Protein AF-A0AAV0AE59-F1 (afdb_monomer)

Secondary structure (DSSP, 8-state):
-HHHHTT--GGGHHHHHHHHGGGGTS-HHHHHHHHHHHH---HHHHHHHHHHHT-EESHHHHHHHHT-HHHHTSHHHHHHHHHHHHHHHHHHHTT-GGG--EETT----TTT--S-EEEEE-GGGSPP--S-PPP-------------------------------GGG----EEEEEE--TTTGGGG-

Nearest PDB structures (foldseek):
  4g84-assembly1_B  TM=9.781E-01  e=7.091E-12  Homo sapiens
  6o76-assembly1_A  TM=9.521E-01  e=5.586E-12  Homo sapiens
  4phc-assembly2_C  TM=9.512E-01  e=2.203E-11  Homo sapiens
  4g84-assembly1_A  TM=9.269E-01  e=1.213E-11  Homo sapiens
  5w6m-assembly1_A  TM=9.660E-01  e=5.080E-11  Homo sapiens

pLDDT: mean 75.4, std 23.99, range [21.91, 98.19]

Organism: Phakopsora pachyrhizi (NCBI:txid170000)

Radius of gyration: 20.21 Å; Cα contacts (8 Å, |Δi|>4): 171; chains: 1; bounding box: 57×50×47 Å

Structure (mmCIF, N/CA/C/O backbone):
data_AF-A0AAV0AE59-F1
#
_entry.id   AF-A0AAV0AE59-F1
#
loop_
_atom_site.group_PDB
_atom_site.id
_atom_site.type_symbol
_atom_site.label_atom_id
_atom_site.label_alt_id
_atom_site.label_comp_id
_atom_site.label_asym_id
_atom_site.label_entity_id
_atom_site.label_seq_id
_atom_site.pdbx_PDB_ins_code
_atom_site.Cartn_x
_atom_site.Cartn_y
_atom_site.Cartn_z
_atom_site.occupancy
_atom_site.B_iso_or_equiv
_atom_site.auth_seq_id
_atom_site.auth_comp_id
_atom_site.auth_asym_id
_atom_site.auth_atom_id
_atom_site.pdbx_PDB_model_num
ATOM 1 N N . GLY A 1 1 ? -2.028 -0.602 -9.747 1.00 87.12 1 GLY A N 1
ATOM 2 C CA . GLY A 1 1 ? -2.126 0.829 -10.087 1.00 87.12 1 GLY A CA 1
ATOM 3 C C . GLY A 1 1 ? -0.777 1.530 -10.134 1.00 87.12 1 GLY A C 1
ATOM 4 O O . GLY A 1 1 ? -0.278 1.801 -11.218 1.00 87.12 1 GLY A O 1
ATOM 5 N N . ILE A 1 2 ? -0.161 1.778 -8.972 1.00 90.19 2 ILE A N 1
ATOM 6 C CA . ILE A 1 2 ? 1.009 2.672 -8.809 1.00 90.19 2 ILE A CA 1
ATOM 7 C C . ILE A 1 2 ? 2.180 2.359 -9.756 1.00 90.19 2 ILE A C 1
ATOM 9 O O . ILE A 1 2 ? 2.690 3.258 -10.410 1.00 90.19 2 ILE A O 1
ATOM 13 N N . PHE A 1 3 ? 2.592 1.095 -9.898 1.00 89.75 3 PHE A N 1
ATOM 14 C CA . PHE A 1 3 ? 3.692 0.748 -10.812 1.00 89.75 3 PHE A CA 1
ATOM 15 C C . PHE A 1 3 ? 3.408 1.108 -12.269 1.00 89.75 3 PHE A C 1
ATOM 17 O O . PHE A 1 3 ? 4.304 1.591 -12.956 1.00 89.75 3 PHE A O 1
ATOM 24 N N . SER A 1 4 ? 2.173 0.899 -12.731 1.00 88.81 4 SER A N 1
ATOM 25 C CA . SER A 1 4 ? 1.770 1.284 -14.084 1.00 88.81 4 SER A CA 1
ATOM 26 C C . SER A 1 4 ? 1.887 2.795 -14.273 1.00 88.81 4 SER A C 1
ATOM 28 O O . SER A 1 4 ? 2.428 3.237 -15.279 1.00 88.81 4 SER A O 1
ATOM 30 N N . LEU A 1 5 ? 1.445 3.573 -13.280 1.00 89.12 5 LEU A N 1
ATOM 31 C CA . LEU A 1 5 ? 1.530 5.035 -13.290 1.00 89.12 5 LEU A CA 1
ATOM 32 C C . LEU A 1 5 ? 2.968 5.545 -13.287 1.00 89.12 5 LEU A C 1
ATOM 34 O O . LEU A 1 5 ? 3.297 6.468 -14.021 1.00 89.12 5 LEU A O 1
ATOM 38 N N . CYS A 1 6 ? 3.852 4.905 -12.524 1.00 88.88 6 CYS A N 1
ATOM 39 C CA . CYS A 1 6 ? 5.268 5.252 -12.527 1.00 88.88 6 CYS A CA 1
ATOM 40 C C . CYS A 1 6 ? 5.998 4.821 -13.816 1.00 88.88 6 CYS A C 1
ATOM 42 O O . CYS A 1 6 ? 7.200 5.043 -13.920 1.00 88.88 6 CYS A O 1
ATOM 44 N N . GLY A 1 7 ? 5.325 4.183 -14.781 1.00 87.94 7 GLY A N 1
ATOM 45 C CA . GLY A 1 7 ? 5.940 3.739 -16.035 1.00 87.94 7 GLY A CA 1
ATOM 46 C C . GLY A 1 7 ? 6.765 2.457 -15.902 1.00 87.94 7 GLY A C 1
ATOM 47 O O . GLY A 1 7 ? 7.671 2.200 -16.696 1.00 87.94 7 GLY A O 1
ATOM 48 N N . VAL A 1 8 ? 6.488 1.631 -14.893 1.00 88.69 8 VAL A N 1
ATOM 49 C CA . VAL A 1 8 ? 7.142 0.330 -14.756 1.00 88.69 8 VAL A CA 1
ATOM 50 C C . VAL A 1 8 ? 6.606 -0.619 -15.842 1.00 88.69 8 VAL A C 1
ATOM 52 O O . VAL A 1 8 ? 5.393 -0.766 -15.987 1.00 88.69 8 VAL A O 1
ATOM 55 N N . PRO A 1 9 ? 7.465 -1.331 -16.588 1.00 88.00 9 PRO A N 1
ATOM 56 C CA . PRO A 1 9 ? 7.007 -2.381 -17.495 1.00 88.00 9 PRO A CA 1
ATOM 57 C C . PRO A 1 9 ? 6.396 -3.557 -16.723 1.00 88.00 9 PRO A C 1
ATOM 59 O O . PRO A 1 9 ? 6.971 -3.996 -15.724 1.00 88.00 9 PRO A O 1
ATOM 62 N N . LYS A 1 10 ? 5.297 -4.145 -17.218 1.00 85.44 10 LYS A N 1
ATOM 63 C CA . LYS A 1 10 ? 4.636 -5.305 -16.576 1.00 85.44 10 LYS A CA 1
ATOM 64 C C . LYS A 1 10 ? 5.603 -6.463 -16.285 1.00 85.44 10 LYS A C 1
ATOM 66 O O . LYS A 1 10 ? 5.552 -7.049 -15.207 1.00 85.44 10 LYS A O 1
ATOM 71 N N . SER A 1 11 ? 6.557 -6.727 -17.183 1.00 87.38 11 SER A N 1
ATOM 72 C CA . SER A 1 11 ? 7.603 -7.751 -17.006 1.00 87.38 11 SER A CA 1
ATOM 73 C C . SER A 1 11 ? 8.510 -7.519 -15.787 1.00 87.38 11 SER A C 1
ATOM 75 O O . SER A 1 11 ? 9.143 -8.452 -15.293 1.00 87.38 11 SER A O 1
ATOM 77 N N . LYS A 1 12 ? 8.567 -6.286 -15.268 1.00 86.25 12 LYS A N 1
ATOM 78 C CA . LYS A 1 12 ? 9.376 -5.898 -14.106 1.00 86.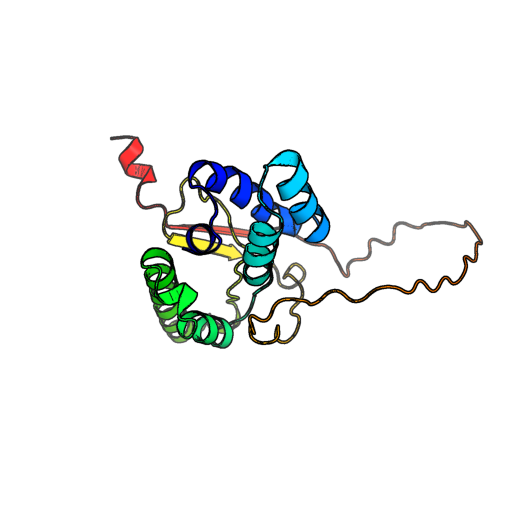25 12 LYS A CA 1
ATOM 79 C C . LYS A 1 12 ? 8.573 -5.758 -12.811 1.00 86.25 12 LYS A C 1
ATOM 81 O O . LYS A 1 12 ? 9.197 -5.559 -11.769 1.00 86.25 12 LYS A O 1
ATOM 86 N N . PHE A 1 13 ? 7.246 -5.929 -12.829 1.00 85.25 13 PHE A N 1
ATOM 87 C CA . PHE A 1 13 ? 6.399 -5.783 -11.634 1.00 85.25 13 PHE A CA 1
ATOM 88 C C . PHE A 1 13 ? 6.851 -6.707 -10.502 1.00 85.25 13 PHE A C 1
ATOM 90 O O . PHE A 1 13 ? 7.112 -6.238 -9.397 1.00 85.25 13 PHE A O 1
ATOM 97 N N . ARG A 1 14 ? 7.036 -8.000 -10.796 1.00 82.88 14 ARG A N 1
ATOM 98 C CA . ARG A 1 14 ? 7.437 -9.007 -9.801 1.00 82.88 14 ARG A CA 1
ATOM 99 C C . ARG A 1 14 ? 8.853 -8.776 -9.238 1.00 82.88 14 ARG A C 1
ATOM 101 O O . ARG A 1 14 ? 9.030 -8.789 -8.020 1.00 82.88 14 ARG A O 1
ATOM 108 N N . PRO A 1 15 ? 9.887 -8.523 -10.065 1.00 84.50 15 PRO A N 1
ATOM 109 C CA . PRO A 1 15 ? 11.205 -8.157 -9.551 1.00 84.50 15 PRO A CA 1
ATOM 110 C C . PRO A 1 15 ? 11.234 -6.902 -8.669 1.00 84.50 15 PRO A C 1
ATOM 112 O O . PRO A 1 15 ? 12.060 -6.835 -7.756 1.00 84.50 15 PRO A O 1
ATOM 115 N N . ILE A 1 16 ? 10.395 -5.907 -8.970 1.00 84.81 16 ILE A N 1
ATOM 116 C CA . ILE A 1 16 ? 10.337 -4.638 -8.236 1.00 84.81 16 ILE A CA 1
ATOM 117 C C . ILE A 1 16 ? 9.583 -4.821 -6.924 1.00 84.81 16 ILE A C 1
ATOM 119 O O . ILE A 1 16 ? 10.113 -4.446 -5.883 1.00 84.81 16 ILE A O 1
ATOM 123 N N . SER A 1 17 ? 8.431 -5.490 -6.929 1.00 81.88 17 SER A N 1
ATOM 124 C CA . SER A 1 17 ? 7.673 -5.769 -5.706 1.00 81.88 17 SER A CA 1
ATOM 125 C C . SER A 1 17 ? 8.468 -6.568 -4.680 1.00 81.88 17 SER A C 1
ATOM 127 O O . SER A 1 17 ? 8.556 -6.169 -3.523 1.00 81.88 17 SER A O 1
ATOM 129 N N . SER A 1 18 ? 9.170 -7.617 -5.119 1.00 81.88 18 SER A N 1
ATOM 130 C CA . SER A 1 18 ? 10.059 -8.409 -4.257 1.00 81.88 18 SER A CA 1
ATOM 131 C C . SER A 1 18 ? 11.182 -7.581 -3.616 1.00 81.88 18 SER A C 1
ATOM 133 O O . SER A 1 18 ? 11.731 -7.951 -2.578 1.00 81.88 18 SER A O 1
ATOM 135 N N . ALA A 1 19 ? 11.574 -6.470 -4.237 1.00 81.38 19 ALA A N 1
ATOM 136 C CA . ALA A 1 19 ? 12.558 -5.562 -3.669 1.00 81.38 19 ALA A CA 1
ATOM 137 C C . ALA A 1 19 ? 11.932 -4.535 -2.712 1.00 81.38 19 ALA A C 1
ATOM 139 O O . ALA A 1 19 ? 12.591 -4.190 -1.735 1.00 81.38 19 ALA A O 1
ATOM 140 N N . ILE A 1 20 ? 10.687 -4.103 -2.946 1.00 81.69 20 ILE A N 1
ATOM 141 C CA . ILE A 1 20 ? 9.928 -3.259 -2.005 1.00 81.69 20 ILE A CA 1
ATOM 142 C C . ILE A 1 20 ? 9.673 -4.012 -0.702 1.00 81.69 20 ILE A C 1
ATOM 144 O O . ILE A 1 20 ? 9.941 -3.462 0.356 1.00 81.69 20 ILE A O 1
ATOM 148 N N . ASP A 1 21 ? 9.285 -5.289 -0.755 1.00 77.94 21 ASP A N 1
ATOM 149 C CA . ASP A 1 21 ? 9.104 -6.122 0.449 1.00 77.94 21 ASP A CA 1
ATOM 150 C C . ASP A 1 21 ? 10.367 -6.181 1.336 1.00 77.94 21 ASP A C 1
ATOM 152 O O . ASP A 1 21 ? 10.310 -6.348 2.554 1.00 77.94 21 ASP A O 1
ATOM 156 N N . LYS A 1 22 ? 11.546 -5.981 0.737 1.00 75.94 22 LYS A N 1
ATOM 157 C CA . LYS A 1 22 ? 12.819 -5.964 1.464 1.00 75.94 22 LYS A CA 1
ATOM 158 C C . LYS A 1 22 ? 13.120 -4.624 2.137 1.00 75.94 22 LYS A C 1
ATOM 160 O O . LYS A 1 22 ? 14.059 -4.600 2.929 1.00 75.94 22 LYS A O 1
ATOM 165 N N . LEU A 1 23 ? 12.340 -3.561 1.908 1.00 74.25 23 LEU A N 1
ATOM 166 C CA . LEU A 1 23 ? 12.492 -2.260 2.587 1.00 74.25 23 LEU A CA 1
ATOM 167 C C . LEU A 1 23 ? 12.387 -2.371 4.115 1.00 74.25 23 LEU A C 1
ATOM 169 O O . LEU A 1 23 ? 12.968 -1.559 4.825 1.00 74.25 23 LEU A O 1
ATOM 173 N N . ASP A 1 24 ? 11.758 -3.426 4.644 1.00 69.19 24 ASP A N 1
ATOM 174 C CA . ASP A 1 24 ? 11.760 -3.730 6.083 1.00 69.19 24 ASP A CA 1
ATOM 175 C C . ASP A 1 24 ? 13.176 -3.985 6.658 1.00 69.19 24 ASP A C 1
ATOM 177 O O . ASP A 1 24 ? 13.367 -3.921 7.881 1.00 69.19 24 ASP A O 1
ATOM 181 N N . LYS A 1 25 ? 14.151 -4.317 5.794 1.00 74.88 25 LYS A N 1
ATOM 182 C CA . LYS A 1 25 ? 15.513 -4.770 6.136 1.00 74.88 25 LYS A CA 1
ATOM 183 C C . LYS A 1 25 ? 16.638 -3.918 5.536 1.00 74.88 25 LYS A C 1
ATOM 185 O O . LYS A 1 25 ? 17.795 -4.152 5.870 1.00 74.88 25 LYS A O 1
ATOM 190 N N . MET A 1 26 ? 16.344 -2.988 4.629 1.00 76.94 26 MET A N 1
ATOM 191 C CA . MET A 1 26 ? 17.357 -2.159 3.962 1.00 76.94 26 MET A CA 1
ATOM 192 C C . MET A 1 26 ? 16.854 -0.741 3.721 1.00 76.94 26 MET A C 1
ATOM 194 O O . MET A 1 26 ? 15.649 -0.502 3.670 1.00 76.94 26 MET A O 1
ATOM 198 N N . SER A 1 27 ? 17.788 0.197 3.566 1.00 81.75 27 SER A N 1
ATOM 199 C CA . SER A 1 27 ? 17.461 1.597 3.306 1.00 81.75 27 SER A CA 1
ATOM 200 C C . SER A 1 27 ? 16.819 1.790 1.926 1.00 81.75 27 SER A C 1
ATOM 202 O O . SER A 1 27 ? 17.008 0.986 1.004 1.00 81.75 27 SER A O 1
ATOM 204 N N . TRP A 1 28 ? 16.076 2.888 1.763 1.00 81.81 28 TRP A N 1
ATOM 205 C CA . TRP A 1 28 ? 15.530 3.277 0.461 1.00 81.81 28 TRP A CA 1
ATOM 206 C C . TRP A 1 28 ? 16.649 3.504 -0.563 1.00 81.81 28 TRP A C 1
ATOM 208 O O . TRP A 1 28 ? 16.524 3.115 -1.724 1.00 81.81 28 TRP A O 1
ATOM 218 N N . GLU A 1 29 ? 17.758 4.099 -0.132 1.00 84.12 29 GLU A N 1
ATOM 219 C CA . GLU A 1 29 ? 18.923 4.401 -0.958 1.00 84.12 29 GLU A CA 1
ATOM 220 C C . GLU A 1 29 ? 19.532 3.120 -1.548 1.00 84.12 29 GLU A C 1
ATOM 222 O O . GLU A 1 29 ? 19.839 3.070 -2.745 1.00 84.12 29 GLU A O 1
ATOM 227 N N . ASP A 1 30 ? 19.628 2.059 -0.743 1.00 82.31 30 ASP A N 1
ATOM 228 C CA . ASP A 1 30 ? 20.122 0.752 -1.182 1.00 82.31 30 ASP A CA 1
ATOM 229 C C . ASP A 1 30 ? 19.171 0.085 -2.185 1.00 82.31 30 ASP A C 1
ATOM 231 O O . ASP A 1 30 ? 19.619 -0.461 -3.203 1.00 82.31 30 ASP A O 1
ATOM 235 N N . VAL A 1 31 ? 17.854 0.160 -1.947 1.00 80.44 31 VAL A N 1
ATOM 236 C CA . VAL A 1 31 ? 16.834 -0.360 -2.877 1.00 80.44 31 VAL A CA 1
ATOM 237 C C . VAL A 1 31 ? 16.880 0.385 -4.205 1.00 80.44 31 VAL A C 1
ATOM 239 O O . VAL A 1 31 ? 16.979 -0.248 -5.261 1.00 80.44 31 VAL A O 1
ATOM 242 N N . ARG A 1 32 ? 16.897 1.720 -4.163 1.00 82.44 32 ARG A N 1
ATOM 243 C CA . ARG A 1 32 ? 16.989 2.587 -5.341 1.00 82.44 32 ARG A CA 1
ATOM 244 C C . ARG A 1 32 ? 18.234 2.268 -6.168 1.00 82.44 32 ARG A C 1
ATOM 246 O O . ARG A 1 32 ? 18.135 2.054 -7.379 1.00 82.44 32 ARG A O 1
ATOM 253 N N . LYS A 1 33 ? 19.404 2.153 -5.525 1.00 81.19 33 LYS A N 1
ATOM 254 C CA . LYS A 1 33 ? 20.664 1.792 -6.197 1.00 81.19 33 LYS A CA 1
ATOM 255 C C . LYS A 1 33 ? 20.575 0.414 -6.851 1.00 81.19 33 LYS A C 1
ATOM 257 O O . LYS A 1 33 ? 21.042 0.236 -7.978 1.00 81.19 33 LYS A O 1
ATOM 262 N N . LYS A 1 34 ? 19.953 -0.563 -6.187 1.00 77.44 34 LYS A N 1
ATOM 263 C CA . LYS A 1 34 ? 19.759 -1.919 -6.719 1.00 77.44 34 LYS A CA 1
ATOM 264 C C . LYS A 1 34 ? 18.814 -1.954 -7.922 1.00 77.44 34 LYS A C 1
ATOM 266 O O . LYS A 1 34 ? 19.041 -2.746 -8.837 1.00 77.44 34 LYS A O 1
ATOM 271 N N . TRP A 1 35 ? 17.777 -1.119 -7.952 1.00 78.31 35 TRP A N 1
ATOM 272 C CA . TRP A 1 35 ? 16.851 -1.039 -9.086 1.00 78.31 35 TRP A CA 1
ATOM 273 C C . TRP A 1 35 ? 17.495 -0.475 -10.338 1.00 78.31 35 TRP A C 1
ATOM 275 O O . TRP A 1 35 ? 17.356 -1.074 -11.406 1.00 78.31 35 TRP A O 1
ATOM 285 N N . TRP A 1 36 ? 18.261 0.602 -10.182 1.00 70.06 36 TRP A N 1
ATOM 286 C CA . TRP A 1 36 ? 19.054 1.162 -11.268 1.00 70.06 36 TRP A CA 1
ATOM 287 C C . TRP A 1 36 ? 20.070 0.137 -11.789 1.00 70.06 36 TRP A C 1
ATOM 289 O O . TRP A 1 36 ? 20.030 -0.254 -12.951 1.00 70.06 36 TRP A O 1
ATOM 299 N N . THR A 1 37 ? 20.926 -0.380 -10.902 1.00 69.31 37 THR A N 1
ATOM 300 C CA . THR A 1 37 ? 22.088 -1.195 -11.301 1.00 69.31 37 THR A CA 1
ATOM 301 C C . THR A 1 37 ? 21.759 -2.625 -11.730 1.00 69.31 37 THR A C 1
ATOM 303 O O . THR A 1 37 ? 22.436 -3.156 -12.602 1.00 69.31 37 THR A O 1
ATOM 306 N N . LYS A 1 38 ? 20.756 -3.281 -11.124 1.00 69.31 38 LYS A N 1
ATOM 307 C CA . LYS A 1 38 ? 20.489 -4.722 -11.338 1.00 69.31 38 LYS A CA 1
ATOM 308 C C . LYS A 1 38 ? 19.151 -5.032 -11.997 1.00 69.31 38 LYS A C 1
ATOM 310 O O . LYS A 1 38 ? 18.955 -6.154 -12.456 1.00 69.31 38 LYS A O 1
ATOM 315 N N . LYS A 1 39 ? 18.196 -4.099 -11.985 1.00 71.19 39 LYS A N 1
ATOM 316 C CA . LYS A 1 39 ? 16.856 -4.299 -12.570 1.00 71.19 39 LYS A CA 1
ATOM 317 C C . LYS A 1 39 ? 16.604 -3.400 -13.785 1.00 71.19 39 LYS A C 1
ATOM 319 O O . LYS A 1 39 ? 15.571 -3.546 -14.445 1.00 71.19 39 LYS A O 1
ATOM 324 N N . GLY A 1 40 ? 17.546 -2.508 -14.107 1.00 74.50 40 GLY A N 1
ATOM 325 C CA . GLY A 1 40 ? 17.477 -1.603 -15.254 1.00 74.50 40 GLY A CA 1
ATOM 326 C C . GLY A 1 40 ? 16.233 -0.719 -15.218 1.00 74.50 40 GLY A C 1
ATOM 327 O O . GLY A 1 40 ? 15.564 -0.561 -16.237 1.00 74.50 40 GLY A O 1
ATOM 328 N N . LEU A 1 41 ? 15.831 -0.271 -14.028 1.00 80.56 41 LEU A N 1
ATOM 329 C CA . LEU A 1 41 ? 14.731 0.673 -13.862 1.00 80.56 41 LEU A CA 1
ATOM 330 C C . LEU A 1 41 ? 15.313 2.085 -13.876 1.00 80.56 41 LEU A C 1
ATOM 332 O O . LEU A 1 41 ? 16.263 2.330 -13.140 1.00 80.56 41 LEU A O 1
ATOM 336 N N . GLY A 1 42 ? 14.765 2.989 -14.693 1.00 82.75 42 GLY A N 1
ATOM 337 C CA . GLY A 1 42 ? 15.234 4.377 -14.767 1.00 82.75 42 GLY A CA 1
ATOM 338 C C . GLY A 1 42 ? 15.205 5.076 -13.398 1.00 82.75 42 GLY A C 1
ATOM 339 O O . GLY A 1 42 ? 14.336 4.759 -12.581 1.00 82.75 42 GLY A O 1
ATOM 340 N N . PRO A 1 43 ? 16.117 6.030 -13.126 1.00 83.31 43 PRO A N 1
ATOM 341 C CA . PRO A 1 43 ? 16.226 6.659 -11.812 1.00 83.31 43 PRO A CA 1
ATOM 342 C C . PRO A 1 43 ? 14.957 7.456 -11.490 1.00 83.31 43 PRO A C 1
ATOM 344 O O . PRO A 1 43 ? 14.462 7.373 -10.373 1.00 83.31 43 PRO A O 1
ATOM 347 N N . THR A 1 44 ? 14.365 8.105 -12.496 1.00 87.00 44 THR A N 1
ATOM 348 C CA . THR A 1 44 ? 13.090 8.824 -12.404 1.00 87.00 44 THR A CA 1
ATOM 349 C C . THR A 1 44 ? 11.944 7.912 -11.969 1.00 87.00 44 THR A C 1
ATOM 351 O O . THR A 1 44 ? 11.210 8.237 -11.042 1.00 87.00 44 THR A O 1
ATOM 354 N N . VAL A 1 45 ? 11.830 6.725 -12.577 1.00 87.88 45 VAL A N 1
ATOM 355 C CA . VAL A 1 45 ? 10.798 5.736 -12.224 1.00 87.88 45 VAL A CA 1
ATOM 356 C C . VAL A 1 45 ? 10.992 5.243 -10.790 1.00 87.88 45 VAL A C 1
ATOM 358 O O . VAL A 1 45 ? 10.028 5.114 -10.038 1.00 87.88 45 VAL A O 1
ATOM 361 N N . ALA A 1 46 ? 12.242 4.990 -10.390 1.00 86.81 46 ALA A N 1
ATOM 362 C CA . ALA A 1 46 ? 12.556 4.600 -9.021 1.00 86.81 46 ALA A CA 1
ATOM 363 C C . ALA A 1 46 ? 12.178 5.699 -8.016 1.00 86.81 46 ALA A C 1
ATOM 365 O O . ALA A 1 46 ? 11.590 5.388 -6.984 1.00 86.81 46 ALA A O 1
ATOM 366 N N . ASP A 1 47 ? 12.463 6.966 -8.320 1.00 87.69 47 ASP A N 1
ATOM 367 C CA . ASP A 1 47 ? 12.108 8.104 -7.466 1.00 87.69 47 ASP A CA 1
ATOM 368 C C . ASP A 1 47 ? 10.596 8.268 -7.320 1.00 87.69 47 ASP A C 1
ATOM 370 O O . ASP A 1 47 ? 10.108 8.445 -6.204 1.00 87.69 47 ASP A O 1
ATOM 374 N N . TRP A 1 48 ? 9.841 8.111 -8.408 1.00 89.44 48 TRP A N 1
ATOM 375 C CA . TRP A 1 48 ? 8.381 8.144 -8.363 1.00 89.44 48 TRP A CA 1
ATOM 376 C C . TRP A 1 48 ? 7.796 7.036 -7.492 1.00 89.44 48 TRP A C 1
ATOM 378 O O . TRP A 1 48 ? 6.966 7.322 -6.634 1.00 89.44 48 TRP A O 1
ATOM 388 N N . ILE A 1 49 ? 8.270 5.793 -7.628 1.00 88.75 49 ILE A N 1
ATOM 389 C CA . ILE A 1 49 ? 7.862 4.706 -6.722 1.00 88.75 49 ILE A CA 1
ATOM 390 C C . ILE A 1 49 ? 8.240 5.058 -5.277 1.00 88.75 49 ILE A C 1
ATOM 392 O O . ILE A 1 49 ? 7.450 4.843 -4.361 1.00 88.75 49 ILE A O 1
ATOM 396 N N . GLY A 1 50 ? 9.424 5.642 -5.081 1.00 88.56 50 GLY A N 1
ATOM 397 C CA . GLY A 1 50 ? 9.934 6.124 -3.799 1.00 88.56 50 GLY A CA 1
ATOM 398 C C . GLY A 1 50 ? 9.016 7.101 -3.084 1.00 88.56 50 GLY A C 1
ATOM 399 O O . GLY A 1 50 ? 8.883 7.025 -1.863 1.00 88.56 50 GLY A O 1
ATOM 400 N N . ASN A 1 51 ? 8.375 7.993 -3.834 1.00 90.69 51 ASN A N 1
ATOM 401 C CA . ASN A 1 51 ? 7.429 8.962 -3.289 1.00 90.69 51 ASN A CA 1
ATOM 402 C C . ASN A 1 51 ? 6.184 8.287 -2.711 1.00 90.69 51 ASN A C 1
ATOM 404 O O . ASN A 1 51 ? 5.629 8.805 -1.750 1.00 90.69 51 ASN A O 1
ATOM 408 N N . TYR A 1 52 ? 5.790 7.126 -3.242 1.00 91.00 52 TYR A N 1
ATOM 409 C CA . TYR A 1 52 ? 4.639 6.364 -2.758 1.00 91.00 52 TYR A CA 1
ATOM 410 C C . TYR A 1 52 ? 4.998 5.385 -1.641 1.00 91.00 52 TYR A C 1
ATOM 412 O O . TYR A 1 52 ? 4.349 5.388 -0.603 1.00 91.00 52 TYR A O 1
ATOM 420 N N . VAL A 1 53 ? 6.051 4.576 -1.791 1.00 88.94 53 VAL A N 1
ATOM 421 C CA . VAL A 1 53 ? 6.387 3.520 -0.806 1.00 88.94 53 VAL A CA 1
ATOM 422 C C . VAL A 1 53 ? 6.825 4.065 0.552 1.00 88.94 53 VAL A C 1
ATOM 424 O O . VAL A 1 53 ? 6.936 3.316 1.512 1.00 88.94 53 VAL A O 1
ATOM 427 N N . LYS A 1 54 ? 7.127 5.360 0.654 1.00 88.00 54 LYS A N 1
ATOM 428 C CA . LYS A 1 54 ? 7.441 6.015 1.931 1.00 88.00 54 LYS A CA 1
ATOM 429 C C . LYS A 1 54 ? 6.190 6.479 2.676 1.00 88.00 54 LYS A C 1
ATOM 431 O O . LYS A 1 54 ? 6.305 6.881 3.833 1.00 88.00 54 LYS A O 1
ATOM 436 N N . LEU A 1 55 ? 5.031 6.462 2.021 1.00 91.25 55 LEU A N 1
ATOM 437 C CA . LEU A 1 55 ? 3.777 6.920 2.595 1.00 91.25 55 LEU A CA 1
ATOM 438 C C . LEU A 1 55 ? 3.194 5.846 3.505 1.00 91.25 55 LEU A C 1
ATOM 440 O O . LEU A 1 55 ? 3.014 4.691 3.117 1.00 91.25 55 LEU A O 1
ATOM 444 N N . ARG A 1 56 ? 2.880 6.277 4.722 1.00 92.12 56 ARG A N 1
ATOM 445 C CA . ARG A 1 56 ? 2.094 5.532 5.693 1.00 92.12 56 ARG A CA 1
ATOM 446 C C . ARG A 1 56 ? 1.236 6.494 6.495 1.00 92.12 56 ARG A C 1
ATOM 448 O O . ARG A 1 56 ? 1.664 7.623 6.737 1.00 92.12 56 ARG A O 1
ATOM 455 N N . GLY A 1 57 ? 0.068 6.053 6.926 1.00 93.88 57 GLY A N 1
ATOM 456 C CA . GLY A 1 57 ? -0.853 6.902 7.668 1.00 93.88 57 GLY A CA 1
ATOM 457 C C . GLY A 1 57 ? -2.144 6.188 8.033 1.00 93.88 57 GLY A C 1
ATOM 458 O O . GLY A 1 57 ? -2.146 4.975 8.243 1.00 93.88 57 GLY A O 1
ATOM 459 N N . SER A 1 58 ? -3.212 6.975 8.109 1.00 93.50 58 SER A N 1
ATOM 460 C CA . SER A 1 58 ? -4.592 6.544 8.339 1.00 93.50 58 SER A CA 1
ATOM 461 C C . SER A 1 58 ? -5.485 7.131 7.229 1.00 93.50 58 SER A C 1
ATOM 463 O O . SER A 1 58 ? -5.015 7.309 6.102 1.00 93.50 58 SER A O 1
ATOM 465 N N . GLU A 1 59 ? -6.732 7.462 7.543 1.00 93.00 59 GLU A N 1
ATOM 466 C CA . GLU A 1 59 ? -7.734 8.033 6.635 1.00 93.00 59 GLU A CA 1
ATOM 467 C C . GLU A 1 59 ? -7.241 9.268 5.882 1.00 93.00 59 GLU A C 1
ATOM 469 O O . GLU A 1 59 ? -7.362 9.303 4.661 1.00 93.00 59 GLU A O 1
ATOM 474 N N . ASP A 1 60 ? -6.557 10.206 6.546 1.00 95.38 60 ASP A N 1
ATOM 475 C CA . ASP A 1 60 ? -6.024 11.409 5.889 1.00 95.38 60 ASP A CA 1
ATOM 476 C C . ASP A 1 60 ? -5.127 11.077 4.685 1.00 95.38 60 ASP A C 1
ATOM 478 O O . ASP A 1 60 ? -5.143 11.752 3.654 1.00 95.38 60 ASP A O 1
ATOM 482 N N . LEU A 1 61 ? -4.304 10.026 4.792 1.00 96.06 61 LEU A N 1
ATOM 483 C CA . LEU A 1 61 ? -3.455 9.598 3.680 1.00 96.06 61 LEU A CA 1
ATOM 484 C C . LEU A 1 61 ? -4.307 9.042 2.539 1.00 96.06 61 LEU 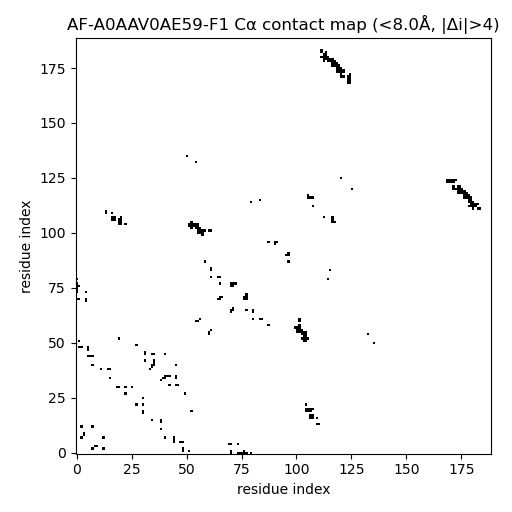A C 1
ATOM 486 O O . LEU A 1 61 ? -4.029 9.324 1.374 1.00 96.06 61 LEU A O 1
ATOM 490 N N . LEU A 1 62 ? -5.327 8.254 2.865 1.00 96.38 62 LEU A N 1
ATOM 491 C CA . LEU A 1 62 ? -6.231 7.691 1.874 1.00 96.38 62 LEU A CA 1
ATOM 492 C C . LEU A 1 62 ? -6.995 8.791 1.126 1.00 96.38 62 LEU A C 1
ATOM 494 O O . LEU A 1 62 ? -7.044 8.757 -0.102 1.00 96.38 62 LEU A O 1
ATOM 498 N N . GLU A 1 63 ? -7.510 9.796 1.832 1.00 96.44 63 GLU A N 1
ATOM 499 C CA . GLU A 1 63 ? -8.170 10.956 1.226 1.00 96.44 63 GLU A CA 1
ATOM 500 C C . GLU A 1 63 ? -7.227 11.733 0.304 1.00 96.44 63 GLU A C 1
ATOM 502 O O . GLU A 1 63 ? -7.578 12.046 -0.834 1.00 96.44 63 GLU A O 1
ATOM 507 N N . ASN A 1 64 ? -5.991 11.979 0.746 1.00 96.31 64 ASN A N 1
ATOM 508 C CA . ASN A 1 64 ? -4.974 12.626 -0.083 1.00 96.31 64 ASN A CA 1
ATOM 509 C C . ASN A 1 64 ? -4.687 11.843 -1.376 1.00 96.31 64 ASN A C 1
ATOM 511 O O . ASN A 1 64 ? -4.480 12.443 -2.431 1.00 96.31 64 ASN A O 1
ATOM 515 N N . LEU A 1 65 ? -4.676 10.508 -1.314 1.00 95.88 65 LEU A N 1
ATOM 516 C CA . LEU A 1 65 ? -4.454 9.653 -2.483 1.00 95.88 65 LEU A CA 1
ATOM 517 C C . LEU A 1 65 ? -5.681 9.602 -3.406 1.00 95.88 65 LEU A C 1
ATOM 519 O O . LEU A 1 65 ? -5.510 9.596 -4.623 1.00 95.88 65 LEU A O 1
ATOM 523 N N . LEU A 1 66 ? -6.897 9.619 -2.853 1.00 95.69 66 LEU A N 1
ATOM 524 C CA . LEU A 1 66 ? -8.148 9.717 -3.616 1.00 95.69 66 LEU A CA 1
ATOM 525 C C . LEU A 1 66 ? -8.296 11.070 -4.326 1.00 95.69 66 LEU A C 1
ATOM 527 O O . LEU A 1 66 ? -8.856 11.131 -5.414 1.00 95.69 66 LEU A O 1
ATOM 531 N N . ASN A 1 67 ? -7.752 12.146 -3.759 1.00 96.19 67 ASN A N 1
ATOM 532 C CA . ASN A 1 67 ? -7.757 13.473 -4.382 1.00 96.19 67 ASN A CA 1
ATOM 533 C C . ASN A 1 67 ? -6.643 13.662 -5.429 1.00 96.19 67 ASN A C 1
ATOM 535 O O . ASN A 1 67 ? -6.595 14.685 -6.112 1.00 96.19 67 ASN A O 1
ATOM 539 N N . ASN A 1 68 ? -5.739 12.691 -5.583 1.00 94.31 68 ASN A N 1
ATOM 540 C CA . ASN A 1 68 ? -4.680 12.745 -6.582 1.00 94.31 68 ASN A CA 1
ATOM 541 C C . ASN A 1 68 ? -5.206 12.272 -7.950 1.00 94.31 68 ASN A C 1
ATOM 543 O O . ASN A 1 68 ? -5.519 11.094 -8.150 1.00 94.31 68 ASN A O 1
ATOM 547 N N . GLN A 1 69 ? -5.268 13.196 -8.911 1.00 93.69 69 GLN A N 1
ATOM 548 C CA . GLN A 1 69 ? -5.786 12.938 -10.257 1.00 93.69 69 GLN A CA 1
ATOM 549 C C . GLN A 1 69 ? -4.934 11.931 -11.050 1.00 93.69 69 GLN A C 1
ATOM 551 O O . GLN A 1 69 ? -5.477 11.116 -11.800 1.00 93.69 69 GLN A O 1
ATOM 556 N N . ASP A 1 70 ? -3.614 11.918 -10.847 1.00 90.62 70 ASP A N 1
ATOM 557 C CA . ASP A 1 70 ? -2.733 10.946 -11.500 1.00 90.62 70 ASP A CA 1
ATOM 558 C C . ASP A 1 70 ? -3.067 9.529 -11.024 1.00 90.62 70 ASP A C 1
ATOM 560 O O . ASP A 1 70 ? -3.142 8.603 -11.827 1.00 90.62 70 ASP A O 1
ATOM 564 N N . LEU A 1 71 ? -3.342 9.352 -9.727 1.00 91.12 71 LEU A N 1
ATOM 565 C CA . LEU A 1 71 ? -3.752 8.058 -9.181 1.00 91.12 71 LEU A CA 1
ATOM 566 C C . LEU A 1 71 ? -5.144 7.652 -9.660 1.00 91.12 71 LEU A C 1
ATOM 568 O O . LEU A 1 71 ? -5.319 6.541 -10.155 1.00 91.12 71 LEU A O 1
ATOM 572 N N . THR A 1 72 ? -6.126 8.540 -9.542 1.00 92.94 72 THR A N 1
ATOM 573 C CA . THR A 1 72 ? -7.529 8.216 -9.843 1.00 92.94 72 THR A CA 1
ATOM 574 C C . THR A 1 72 ? -7.839 8.090 -11.331 1.00 92.94 72 THR A C 1
ATOM 576 O O . THR A 1 72 ? -8.808 7.423 -11.689 1.00 92.94 72 THR A O 1
ATOM 579 N N . SER A 1 73 ? -7.000 8.638 -12.214 1.00 93.81 73 SER A N 1
ATOM 580 C CA . SER A 1 73 ? -7.078 8.375 -13.658 1.00 93.81 73 SER A CA 1
ATOM 581 C C . SER A 1 73 ? -6.684 6.937 -14.032 1.00 93.81 73 SER A C 1
ATOM 583 O O . SER A 1 73 ? -7.059 6.444 -15.097 1.00 93.81 73 SER A O 1
ATOM 585 N N . ASN A 1 74 ? -5.962 6.222 -13.160 1.00 94.06 74 ASN A N 1
ATOM 586 C CA . ASN A 1 74 ? -5.661 4.808 -13.346 1.00 94.06 74 ASN A CA 1
ATOM 587 C C . ASN A 1 74 ? -6.747 3.937 -12.712 1.00 94.06 74 ASN A C 1
ATOM 589 O O . ASN A 1 74 ? -6.787 3.798 -11.492 1.00 94.06 74 ASN A O 1
ATOM 593 N N . GLN A 1 75 ? -7.547 3.264 -13.542 1.00 94.38 75 GLN A N 1
ATOM 594 C CA . GLN A 1 75 ? -8.676 2.443 -13.088 1.00 94.38 75 GLN A CA 1
ATOM 595 C C . GLN A 1 75 ? -8.306 1.451 -11.969 1.00 94.38 75 GLN A C 1
ATOM 597 O O . GLN A 1 75 ? -8.951 1.431 -10.929 1.00 94.38 75 GLN A O 1
ATOM 602 N N . ILE A 1 76 ? -7.198 0.714 -12.118 1.00 91.88 76 ILE A N 1
ATOM 603 C CA . ILE A 1 76 ? -6.749 -0.271 -11.116 1.00 91.88 76 ILE A CA 1
ATOM 604 C C . ILE A 1 76 ? -6.339 0.408 -9.798 1.00 91.88 76 ILE A C 1
ATOM 606 O O . ILE A 1 76 ? -6.505 -0.155 -8.721 1.00 91.88 76 ILE A O 1
ATOM 610 N N . ALA A 1 77 ? -5.706 1.585 -9.859 1.00 93.56 77 ALA A N 1
ATOM 611 C CA . ALA A 1 77 ? -5.352 2.323 -8.647 1.00 93.56 77 ALA A CA 1
ATOM 612 C C . ALA A 1 77 ? -6.604 2.876 -7.957 1.00 93.56 77 ALA A C 1
ATOM 614 O O . ALA A 1 77 ? -6.706 2.770 -6.740 1.00 93.56 77 ALA A O 1
ATOM 615 N N . LYS A 1 78 ? -7.540 3.424 -8.737 1.00 95.56 78 LYS A N 1
ATOM 616 C CA . LYS A 1 78 ? -8.804 3.968 -8.249 1.00 95.56 78 LYS A CA 1
ATOM 617 C C . LYS A 1 78 ? -9.633 2.905 -7.528 1.00 95.56 78 LYS A C 1
ATOM 619 O O . LYS A 1 78 ? -9.961 3.115 -6.369 1.00 95.56 78 LYS A O 1
ATOM 624 N N . GLU A 1 79 ? -9.870 1.759 -8.164 1.00 95.56 79 GLU A N 1
ATOM 625 C CA . GLU A 1 79 ? -10.598 0.631 -7.562 1.00 95.56 79 GLU A CA 1
ATOM 626 C C . GLU A 1 79 ? -9.949 0.188 -6.245 1.00 95.56 79 GLU A C 1
ATOM 628 O O . GLU A 1 79 ? -10.621 0.057 -5.229 1.00 95.56 79 GLU A O 1
ATOM 633 N N . GLY A 1 80 ? -8.617 0.056 -6.220 1.00 94.75 80 GLY A N 1
ATOM 634 C CA . GLY A 1 80 ? -7.900 -0.298 -4.995 1.00 94.75 80 GLY A CA 1
ATOM 635 C C . GLY A 1 80 ? -8.035 0.743 -3.875 1.00 94.75 80 GLY A C 1
ATOM 636 O O . GLY A 1 80 ? -8.101 0.373 -2.707 1.00 94.75 80 GLY A O 1
ATOM 637 N N . LEU A 1 81 ? -8.080 2.039 -4.198 1.00 96.19 81 LEU A N 1
ATOM 638 C CA . LEU A 1 81 ? -8.296 3.102 -3.207 1.00 96.19 81 LEU A CA 1
ATOM 639 C C . LEU A 1 81 ? -9.753 3.145 -2.719 1.00 96.19 81 LEU A C 1
ATOM 641 O O . LEU A 1 81 ? -9.990 3.414 -1.543 1.00 96.19 81 LEU A O 1
ATOM 645 N N . GLU A 1 82 ? -10.721 2.858 -3.588 1.00 96.38 82 GLU A N 1
ATOM 646 C CA . GLU A 1 82 ? -12.140 2.745 -3.229 1.00 96.38 82 GLU A CA 1
ATOM 647 C C . GLU A 1 82 ? -12.392 1.539 -2.308 1.00 96.38 82 GLU A C 1
ATOM 649 O O . GLU A 1 82 ? -13.053 1.691 -1.279 1.00 96.38 82 GLU A O 1
ATOM 654 N N . ASP A 1 83 ? -11.770 0.388 -2.587 1.00 96.88 83 ASP A N 1
ATOM 655 C CA . ASP A 1 83 ? -11.780 -0.785 -1.702 1.00 96.88 83 ASP A CA 1
ATOM 656 C C . ASP A 1 83 ? -11.184 -0.458 -0.323 1.00 96.88 83 ASP A C 1
ATOM 658 O O . ASP A 1 83 ? -11.730 -0.846 0.713 1.00 96.88 83 ASP A O 1
ATOM 662 N N . MET A 1 84 ? -10.077 0.295 -0.285 1.00 96.81 84 MET A N 1
ATOM 663 C CA . MET A 1 84 ? -9.495 0.757 0.977 1.00 96.81 84 MET A CA 1
ATOM 664 C C . MET A 1 84 ? -10.444 1.696 1.723 1.00 96.81 84 MET A C 1
ATOM 666 O O . MET A 1 84 ? -10.582 1.569 2.936 1.00 96.81 84 MET A O 1
ATOM 670 N N . LYS A 1 85 ? -11.143 2.602 1.031 1.00 97.50 85 LYS A N 1
ATOM 671 C CA . LYS A 1 85 ? -12.128 3.497 1.661 1.00 97.50 85 LYS A CA 1
ATOM 672 C C . LYS A 1 85 ? -13.234 2.703 2.343 1.00 97.50 85 LYS A C 1
ATOM 674 O O . LYS A 1 85 ? -13.580 2.998 3.485 1.00 97.50 85 LYS A O 1
ATOM 679 N N . LEU A 1 86 ? -13.730 1.667 1.677 1.00 97.50 86 LEU A N 1
ATOM 680 C CA . LEU A 1 86 ? -14.736 0.776 2.240 1.00 97.50 86 LEU A CA 1
ATOM 681 C C . LEU A 1 86 ? -14.204 -0.001 3.454 1.00 97.50 86 LEU A C 1
ATOM 683 O O . LEU A 1 86 ? -14.884 -0.103 4.474 1.00 97.50 86 LEU A O 1
ATOM 687 N N . LEU A 1 87 ? -12.963 -0.497 3.385 1.00 97.31 87 LEU A N 1
ATOM 688 C CA . LEU A 1 87 ? -12.311 -1.164 4.515 1.00 97.31 87 LEU A CA 1
ATOM 689 C C . LEU A 1 87 ? -12.226 -0.252 5.744 1.00 97.31 87 LEU A C 1
ATOM 691 O O . LEU A 1 87 ? -12.488 -0.711 6.855 1.00 97.31 87 LEU A O 1
ATOM 695 N N . PHE A 1 88 ? -11.858 1.016 5.560 1.00 97.38 88 PHE A N 1
ATOM 696 C CA . PHE A 1 88 ? -11.769 1.993 6.646 1.00 97.38 88 PHE A CA 1
ATOM 697 C C . PHE A 1 88 ? -13.135 2.234 7.304 1.00 97.38 88 PHE A C 1
ATOM 699 O O . PHE A 1 88 ? -13.240 2.110 8.523 1.00 97.38 88 PHE A O 1
ATOM 706 N N . GLN A 1 89 ? -14.196 2.403 6.508 1.00 97.50 89 GLN A N 1
ATOM 707 C CA . GLN A 1 89 ? -15.573 2.513 7.012 1.00 97.50 89 GLN A CA 1
ATOM 708 C C . GLN A 1 89 ? -15.986 1.293 7.848 1.00 97.50 89 GLN A C 1
ATOM 710 O O . GLN A 1 89 ? -16.525 1.429 8.944 1.00 97.50 89 GLN A O 1
ATOM 715 N N . TYR A 1 90 ? -15.702 0.077 7.375 1.00 98.12 90 TYR A N 1
ATOM 716 C CA . TYR A 1 90 ? -15.998 -1.138 8.144 1.00 98.12 90 TYR A CA 1
ATOM 717 C C . TYR A 1 90 ? -15.155 -1.251 9.414 1.00 98.12 90 TYR A C 1
ATOM 719 O O . TYR A 1 90 ? -15.634 -1.717 10.447 1.00 98.12 90 TYR A O 1
ATOM 727 N N . SER A 1 9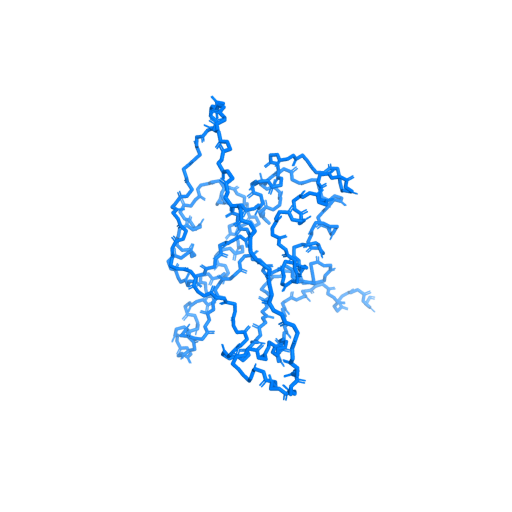1 ? -13.904 -0.809 9.357 1.00 97.31 91 SER A N 1
ATOM 728 C CA . SER A 1 91 ? -12.983 -0.844 10.493 1.00 97.31 91 SER A CA 1
ATOM 729 C C . SER A 1 91 ? -13.377 0.132 11.596 1.00 97.31 91 SER A C 1
ATOM 731 O O . SER A 1 91 ? -13.168 -0.164 12.775 1.00 97.31 91 SER A O 1
ATOM 733 N N . GLU A 1 92 ? -13.960 1.270 11.222 1.00 96.94 92 GLU A N 1
ATOM 734 C CA . GLU A 1 92 ? -14.583 2.212 12.146 1.00 96.94 92 GLU A CA 1
ATOM 735 C C . GLU A 1 92 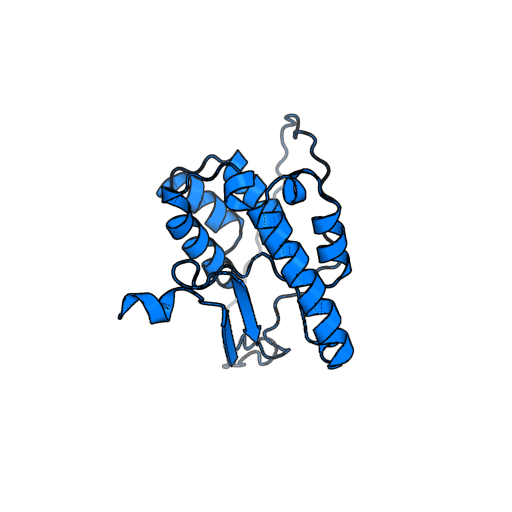? -15.782 1.564 12.848 1.00 96.94 92 GLU A C 1
ATOM 737 O O . GLU A 1 92 ? -15.816 1.517 14.077 1.00 96.94 92 GLU A O 1
ATOM 742 N N . VAL A 1 93 ? -16.700 0.954 12.087 1.00 98.19 93 VAL A N 1
ATOM 743 C CA . VAL A 1 93 ? -17.872 0.242 12.633 1.00 98.19 93 VAL A CA 1
ATOM 744 C C . VAL A 1 93 ? -17.465 -0.892 13.579 1.00 98.19 93 VAL A C 1
ATOM 746 O O . VAL A 1 93 ? -18.091 -1.087 14.619 1.00 98.19 93 VAL A O 1
ATOM 749 N N . PHE A 1 94 ? -16.399 -1.629 13.262 1.00 97.88 94 PHE A N 1
ATOM 750 C CA . PHE A 1 94 ? -15.867 -2.688 14.125 1.00 97.88 94 PHE A CA 1
ATOM 751 C C . PHE A 1 94 ? -15.030 -2.177 15.307 1.00 97.88 94 PHE A C 1
ATOM 753 O O . PHE A 1 94 ? -14.601 -2.982 16.134 1.00 97.88 94 PHE A O 1
ATOM 760 N N . GLY A 1 95 ? -14.776 -0.869 15.413 1.00 97.56 95 GLY A N 1
ATOM 761 C CA . GLY A 1 95 ? -13.995 -0.279 16.503 1.00 97.56 95 GLY A CA 1
ATOM 762 C C . GLY A 1 95 ? -12.507 -0.645 16.478 1.00 97.56 95 GLY A C 1
ATOM 763 O O . GLY A 1 95 ? -11.824 -0.533 17.497 1.00 97.56 95 GLY A O 1
ATOM 764 N N . ILE A 1 96 ? -11.984 -1.091 15.331 1.00 96.75 96 ILE A N 1
ATOM 765 C CA . ILE A 1 96 ? -10.582 -1.513 15.176 1.00 96.75 96 ILE A CA 1
ATOM 766 C C . ILE A 1 96 ? -9.709 -0.475 14.470 1.00 96.75 96 ILE A C 1
ATOM 768 O O . ILE A 1 96 ? -8.493 -0.654 14.400 1.00 96.75 96 ILE A O 1
ATOM 772 N N . LEU A 1 97 ? -10.302 0.614 13.977 1.00 94.31 97 LEU A N 1
ATOM 773 C CA . LEU A 1 97 ? -9.608 1.675 13.249 1.00 94.31 97 LEU A CA 1
ATOM 774 C C . LEU A 1 97 ? -8.323 2.194 13.940 1.00 94.31 97 LEU A C 1
ATOM 776 O O . LEU A 1 97 ? -7.318 2.338 13.243 1.00 94.31 97 LEU A O 1
ATOM 780 N N . PRO A 1 98 ? -8.255 2.376 15.281 1.00 94.50 98 PRO A N 1
ATOM 781 C CA . PRO A 1 98 ? -7.025 2.822 15.954 1.00 94.50 98 PRO A CA 1
ATOM 782 C C . PRO A 1 98 ? -5.816 1.883 15.799 1.00 94.50 98 PRO A C 1
ATOM 784 O O . PRO A 1 98 ? -4.685 2.275 16.088 1.00 94.50 98 PRO A O 1
ATOM 787 N N . TRP A 1 99 ? -6.042 0.638 15.377 1.00 93.81 99 TRP A N 1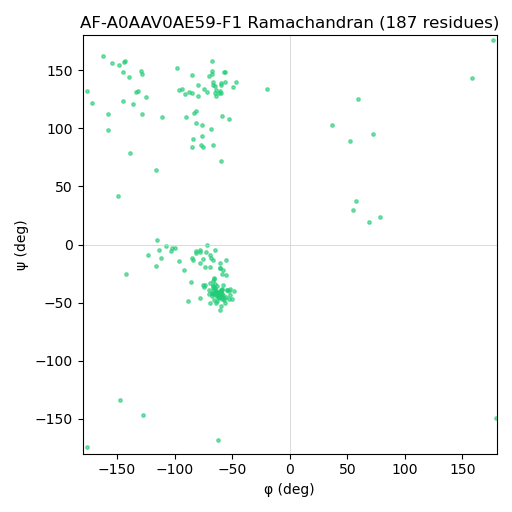
ATOM 788 C CA . TRP A 1 99 ? -5.011 -0.383 15.184 1.00 93.81 99 TRP A CA 1
ATOM 789 C C . TRP A 1 99 ? -4.591 -0.542 13.721 1.00 93.81 99 TRP A C 1
ATOM 791 O O . TRP A 1 99 ? -3.691 -1.331 13.425 1.00 93.81 99 TRP A O 1
ATOM 801 N N . ILE A 1 100 ? -5.227 0.189 12.805 1.00 94.69 100 ILE A N 1
ATOM 802 C CA . ILE A 1 100 ? -4.953 0.115 11.374 1.00 94.69 100 ILE A CA 1
ATOM 803 C C . ILE A 1 100 ? -3.985 1.223 10.978 1.00 94.69 100 ILE A C 1
ATOM 805 O O . ILE A 1 100 ? -4.151 2.391 11.314 1.00 94.69 100 ILE A O 1
ATOM 809 N N . SER A 1 101 ? -2.967 0.841 10.211 1.00 94.50 101 SER A N 1
ATOM 810 C CA . SER A 1 101 ? -2.117 1.779 9.489 1.00 94.50 101 SER A CA 1
ATOM 811 C C . SER A 1 101 ? -2.121 1.405 8.017 1.00 94.50 101 SER A C 1
ATOM 813 O O . SER A 1 101 ? -1.837 0.263 7.653 1.00 94.50 101 SER A O 1
ATOM 815 N N . PHE A 1 102 ? -2.440 2.378 7.172 1.00 95.62 102 PHE A N 1
ATOM 816 C CA . PHE A 1 102 ? -2.327 2.240 5.732 1.00 95.62 102 PHE A CA 1
ATOM 817 C C . PHE A 1 102 ? -0.875 2.487 5.319 1.00 95.62 102 PHE A C 1
ATOM 819 O O . PHE A 1 102 ? -0.375 3.593 5.501 1.00 95.62 102 PHE A O 1
ATOM 826 N N . ASP A 1 103 ? -0.191 1.465 4.797 1.00 93.19 103 ASP A N 1
ATOM 827 C CA . ASP A 1 103 ? 1.241 1.504 4.472 1.00 93.19 103 ASP A CA 1
ATOM 828 C C . ASP A 1 103 ? 1.491 1.042 3.026 1.00 93.19 103 ASP A C 1
ATOM 830 O O . ASP A 1 103 ? 1.325 -0.133 2.692 1.00 93.19 103 ASP A O 1
ATOM 834 N N . LEU A 1 104 ? 1.931 1.964 2.162 1.00 91.50 104 LEU A N 1
ATOM 835 C CA . LEU A 1 104 ? 2.186 1.695 0.741 1.00 91.50 104 LEU A CA 1
ATOM 836 C C . LEU A 1 104 ? 3.516 0.955 0.497 1.00 91.50 104 LEU A C 1
ATOM 838 O O . LEU A 1 104 ? 3.796 0.548 -0.633 1.00 91.50 104 LEU A O 1
ATOM 842 N N . SER A 1 105 ? 4.346 0.761 1.528 1.00 87.75 105 SER A N 1
ATOM 843 C CA . SER A 1 105 ? 5.523 -0.116 1.455 1.00 87.75 105 SER A CA 1
ATOM 844 C C . SER A 1 105 ? 5.162 -1.598 1.559 1.00 87.75 105 SER A C 1
ATOM 846 O O . SER A 1 105 ? 5.981 -2.454 1.211 1.00 87.75 105 SER A O 1
ATOM 848 N N . LEU A 1 106 ? 3.946 -1.932 2.009 1.00 88.25 106 LEU A N 1
ATOM 849 C CA . LEU A 1 106 ? 3.505 -3.315 2.144 1.00 88.25 106 LEU A CA 1
ATOM 850 C C . LEU A 1 106 ? 3.138 -3.902 0.772 1.00 88.25 106 LEU A C 1
ATOM 852 O O . LEU A 1 106 ? 1.988 -3.908 0.354 1.00 88.25 106 LEU A O 1
ATOM 856 N N . ALA A 1 107 ? 4.143 -4.424 0.071 1.00 79.75 107 ALA A N 1
ATOM 857 C CA . ALA A 1 107 ? 4.001 -5.039 -1.249 1.00 79.75 107 ALA A CA 1
ATOM 858 C C . ALA A 1 107 ? 4.368 -6.534 -1.211 1.00 79.75 107 ALA A C 1
ATOM 860 O O . ALA A 1 107 ? 5.351 -6.964 -1.822 1.00 79.75 107 ALA A O 1
ATOM 861 N N . ARG A 1 108 ? 3.597 -7.332 -0.461 1.00 76.44 108 ARG A N 1
ATOM 862 C CA . ARG A 1 108 ? 3.805 -8.785 -0.311 1.00 76.44 108 ARG A CA 1
ATOM 863 C C . ARG A 1 108 ? 2.911 -9.595 -1.234 1.00 76.44 108 ARG A C 1
ATOM 865 O O . ARG A 1 108 ? 1.824 -9.158 -1.575 1.00 76.44 108 ARG A O 1
ATOM 872 N N . GLY A 1 109 ? 3.388 -10.784 -1.610 1.00 73.94 109 GLY A N 1
ATOM 873 C CA . GLY A 1 109 ? 2.602 -11.800 -2.318 1.00 73.94 109 GLY A CA 1
ATOM 874 C C . GLY A 1 109 ? 1.946 -11.326 -3.615 1.00 73.94 109 GLY A C 1
ATOM 875 O O . GLY A 1 109 ? 0.902 -11.845 -3.976 1.00 73.94 109 GLY A O 1
ATOM 876 N N . LEU A 1 110 ? 2.531 -10.351 -4.325 1.00 73.19 110 LEU A N 1
ATOM 877 C CA . LEU A 1 110 ? 1.958 -9.824 -5.578 1.00 73.19 110 LEU A CA 1
ATOM 878 C C . LEU A 1 110 ? 1.900 -10.851 -6.724 1.00 73.19 110 LEU A C 1
ATOM 880 O O . LEU A 1 110 ? 1.448 -10.527 -7.817 1.00 73.19 110 LEU A O 1
ATOM 884 N N . ASP A 1 111 ? 2.436 -12.052 -6.525 1.00 73.19 111 ASP A N 1
ATOM 885 C CA . ASP A 1 111 ? 2.304 -13.172 -7.447 1.00 73.19 111 ASP A CA 1
ATOM 886 C C . ASP A 1 111 ? 1.008 -13.969 -7.268 1.00 73.19 111 ASP A C 1
ATOM 888 O O . ASP A 1 111 ? 0.669 -14.733 -8.166 1.00 73.19 111 ASP A O 1
ATOM 892 N N . TYR A 1 112 ? 0.271 -13.776 -6.170 1.00 80.38 112 TYR A N 1
ATOM 893 C CA . TYR A 1 112 ? -0.992 -14.482 -5.923 1.00 80.38 112 TYR A CA 1
ATOM 894 C C . TYR A 1 112 ? -2.077 -13.635 -5.244 1.00 80.38 112 TYR A C 1
ATOM 896 O O . TYR A 1 112 ? -3.259 -13.914 -5.437 1.00 80.38 112 TYR A O 1
ATOM 904 N N . TYR A 1 113 ? -1.722 -12.594 -4.486 1.00 89.06 113 TYR A N 1
ATOM 905 C CA . TYR A 1 113 ? -2.694 -11.643 -3.962 1.00 89.06 113 TYR A CA 1
ATOM 906 C C . TYR A 1 113 ? -3.194 -10.705 -5.064 1.00 89.06 113 TYR A C 1
ATOM 908 O O . TYR A 1 113 ? -2.415 -10.146 -5.839 1.00 89.06 113 TYR A O 1
ATOM 916 N N . THR A 1 114 ? -4.508 -10.520 -5.098 1.00 89.69 114 THR A N 1
ATOM 917 C CA . THR A 1 114 ? -5.250 -9.752 -6.104 1.00 89.69 114 THR A CA 1
ATOM 918 C C . THR A 1 114 ? -5.867 -8.472 -5.545 1.00 89.69 114 THR A C 1
ATOM 920 O O . THR A 1 114 ? -6.280 -7.621 -6.325 1.00 89.69 114 THR A O 1
ATOM 923 N N . GLY A 1 115 ? -5.895 -8.300 -4.218 1.00 91.50 115 GLY A N 1
ATOM 924 C CA . GLY A 1 115 ? -6.478 -7.129 -3.554 1.00 91.50 115 GLY A CA 1
ATOM 925 C C . GLY A 1 115 ? -5.762 -6.760 -2.254 1.00 91.50 115 GLY A C 1
ATOM 926 O O . GLY A 1 115 ? -4.532 -6.711 -2.213 1.00 91.50 115 GLY A O 1
ATOM 927 N N . LEU A 1 116 ? -6.535 -6.496 -1.192 1.00 92.69 116 LEU A N 1
ATOM 928 C CA . LEU A 1 116 ? -6.020 -6.144 0.138 1.00 92.69 116 LEU A CA 1
ATOM 929 C C . LEU A 1 116 ? -4.938 -7.128 0.600 1.00 92.69 116 LEU A C 1
ATOM 931 O O . LEU A 1 116 ? -5.123 -8.341 0.524 1.00 92.69 116 LEU A O 1
ATOM 935 N N . THR A 1 117 ? -3.849 -6.600 1.155 1.00 93.56 117 THR A N 1
ATOM 936 C CA . THR A 1 117 ? -2.861 -7.374 1.914 1.00 93.56 117 THR A CA 1
ATOM 937 C C . THR A 1 117 ? -2.633 -6.709 3.264 1.00 93.56 117 THR A C 1
ATOM 939 O O . THR A 1 117 ? -2.722 -5.488 3.384 1.00 93.56 117 THR A O 1
ATOM 942 N N . TYR A 1 118 ? -2.366 -7.503 4.296 1.00 93.94 118 TYR A N 1
ATOM 943 C CA . TYR A 1 118 ? -2.169 -6.999 5.649 1.00 93.94 118 TYR A CA 1
ATOM 944 C C . TYR A 1 118 ? -1.083 -7.771 6.392 1.00 93.94 118 TYR A C 1
ATOM 946 O O . TYR A 1 118 ? -0.735 -8.913 6.076 1.00 93.94 118 TYR A O 1
ATOM 954 N N . LYS A 1 119 ? -0.540 -7.115 7.415 1.00 91.56 119 LYS A N 1
ATOM 955 C CA . LYS A 1 119 ? 0.482 -7.644 8.313 1.00 91.56 119 LYS A CA 1
ATOM 956 C C . LYS A 1 119 ? 0.219 -7.096 9.709 1.00 91.56 119 LYS A C 1
ATOM 958 O O . LYS A 1 119 ? 0.198 -5.884 9.887 1.00 91.56 119 LYS A O 1
ATOM 963 N N . ALA A 1 120 ? 0.063 -7.975 10.690 1.00 93.25 120 ALA A N 1
ATOM 964 C CA .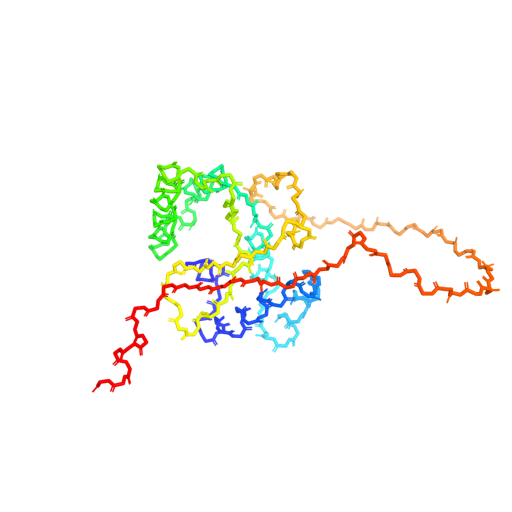 ALA A 1 120 ? -0.012 -7.597 12.092 1.00 93.25 120 ALA A CA 1
ATOM 965 C C . ALA A 1 120 ? 1.382 -7.675 12.719 1.00 93.25 120 ALA A C 1
ATOM 967 O O . ALA A 1 120 ? 2.117 -8.651 12.532 1.00 93.25 120 ALA A O 1
ATOM 968 N N . VAL A 1 121 ? 1.743 -6.644 13.473 1.00 91.00 121 VAL A N 1
ATOM 969 C CA . VAL A 1 121 ? 3.000 -6.549 14.219 1.00 91.00 121 VAL A CA 1
ATOM 970 C C . VAL A 1 121 ? 2.687 -6.176 15.659 1.00 91.00 121 VAL A C 1
ATOM 972 O O . VAL A 1 121 ? 1.718 -5.470 15.928 1.00 91.00 121 VAL A O 1
ATOM 975 N N . VAL A 1 122 ? 3.514 -6.633 16.595 1.00 91.44 122 VAL A N 1
ATOM 976 C CA . VAL A 1 122 ? 3.422 -6.164 17.982 1.00 91.44 122 VAL A CA 1
ATOM 977 C C . VAL A 1 122 ? 3.828 -4.692 18.058 1.00 91.44 122 VAL A C 1
ATOM 979 O O . VAL A 1 122 ? 4.687 -4.242 17.298 1.00 91.44 122 VAL A O 1
ATOM 982 N N . LYS A 1 123 ? 3.256 -3.938 19.004 1.00 85.12 123 LYS A N 1
ATOM 983 C CA . LYS A 1 123 ? 3.472 -2.483 19.131 1.00 85.12 123 LYS A CA 1
ATOM 984 C C . LYS A 1 123 ? 4.955 -2.087 19.182 1.00 85.12 123 LYS A C 1
ATOM 986 O O . LYS A 1 123 ? 5.348 -1.133 18.525 1.00 85.12 123 LYS A O 1
ATOM 991 N N . GLY A 1 124 ? 5.790 -2.854 19.889 1.00 82.12 124 GLY A N 1
ATOM 992 C CA . GLY A 1 124 ? 7.240 -2.608 19.972 1.00 82.12 124 GLY A CA 1
ATOM 993 C C . GLY A 1 124 ? 8.013 -2.844 18.666 1.00 82.12 124 GLY A C 1
ATOM 994 O O . GLY A 1 124 ? 9.176 -2.478 18.558 1.00 82.12 124 GLY A O 1
ATOM 995 N N . SER A 1 125 ? 7.382 -3.461 17.668 1.00 79.56 125 SER A N 1
ATOM 996 C CA . SER A 1 125 ? 7.956 -3.749 16.348 1.00 79.56 125 SER A CA 1
ATOM 997 C C . SER A 1 125 ? 7.249 -3.002 15.217 1.00 79.56 125 SER A C 1
ATOM 999 O O . SER A 1 125 ? 7.593 -3.190 14.045 1.00 79.56 125 SER A O 1
ATOM 1001 N N . ALA A 1 126 ? 6.283 -2.143 15.561 1.00 74.94 126 ALA A N 1
ATOM 1002 C CA . ALA A 1 126 ? 5.652 -1.240 14.618 1.00 74.94 126 ALA A CA 1
ATOM 1003 C C . ALA A 1 126 ? 6.713 -0.308 14.011 1.00 74.94 126 ALA A C 1
ATOM 1005 O O . ALA A 1 126 ? 7.609 0.170 14.716 1.00 74.94 126 ALA A O 1
ATOM 1006 N N . PRO A 1 127 ? 6.665 -0.061 12.694 1.00 69.75 127 PRO A N 1
ATOM 1007 C CA . PRO A 1 127 ? 7.628 0.824 12.075 1.00 69.75 127 PRO A CA 1
ATOM 1008 C C . PRO A 1 127 ? 7.387 2.265 12.575 1.00 69.75 127 PRO A C 1
ATOM 1010 O O . PRO A 1 127 ? 6.250 2.639 12.860 1.00 69.75 127 PRO A O 1
ATOM 1013 N N . PRO A 1 128 ? 8.442 3.090 12.711 1.00 63.59 128 PRO A N 1
ATOM 1014 C CA . PRO A 1 128 ? 8.335 4.392 13.363 1.00 63.59 128 PRO A CA 1
ATOM 1015 C C . PRO A 1 128 ? 7.317 5.290 12.649 1.00 63.59 128 PRO A C 1
ATOM 1017 O O . PRO A 1 128 ? 7.370 5.457 11.425 1.00 63.59 128 PRO A O 1
ATOM 1020 N N . THR A 1 129 ? 6.403 5.880 13.416 1.00 53.59 129 THR A N 1
ATOM 1021 C CA . THR A 1 129 ? 5.460 6.902 12.953 1.00 53.59 129 THR A CA 1
ATOM 1022 C C . THR A 1 129 ? 6.215 8.223 12.815 1.00 53.59 129 THR A C 1
ATOM 1024 O O . THR A 1 129 ? 6.540 8.864 13.814 1.00 53.59 129 THR A O 1
ATOM 1027 N N . LYS A 1 130 ? 6.553 8.631 11.588 1.00 44.41 130 LYS A N 1
ATOM 1028 C CA . LYS A 1 130 ? 6.997 10.009 11.330 1.00 44.41 130 LYS A CA 1
ATOM 1029 C C . LYS A 1 130 ? 5.751 10.860 11.052 1.00 44.41 130 LYS A C 1
ATOM 1031 O O . LYS A 1 130 ? 4.945 10.427 10.231 1.00 44.41 130 LYS A O 1
ATOM 1036 N N . PRO A 1 131 ? 5.579 12.031 11.688 1.00 33.47 131 PRO A N 1
ATOM 1037 C CA . PRO A 1 131 ? 4.465 12.915 11.372 1.00 33.47 131 PRO A CA 1
ATOM 1038 C C . PRO A 1 131 ? 4.601 13.418 9.928 1.00 33.47 131 PRO A C 1
ATOM 1040 O O . PRO A 1 131 ? 5.663 13.908 9.551 1.00 33.47 131 PRO A O 1
ATOM 1043 N N . ASN A 1 132 ? 3.529 13.250 9.150 1.00 37.50 132 ASN A N 1
ATOM 1044 C CA . ASN A 1 132 ? 3.204 13.866 7.859 1.00 37.50 132 ASN A CA 1
ATOM 1045 C C . ASN A 1 132 ? 4.362 14.117 6.875 1.00 37.50 132 ASN A C 1
ATOM 1047 O O . ASN A 1 132 ? 5.080 15.118 6.935 1.00 37.50 132 ASN A O 1
ATOM 1051 N N . ALA A 1 133 ? 4.458 13.250 5.863 1.00 39.53 133 ALA A N 1
ATOM 1052 C CA . ALA A 1 133 ? 5.111 13.607 4.609 1.00 39.53 133 ALA A CA 1
ATOM 1053 C C . ALA A 1 133 ? 4.355 14.789 3.970 1.00 39.53 133 ALA A C 1
ATOM 1055 O O . ALA A 1 133 ? 3.131 14.767 3.872 1.00 39.53 133 ALA A O 1
ATOM 1056 N N . LYS A 1 134 ? 5.085 15.837 3.566 1.00 32.72 134 LYS A N 1
ATOM 1057 C CA . LYS A 1 134 ? 4.519 16.992 2.849 1.00 32.72 134 LYS A CA 1
ATOM 1058 C C . LYS A 1 134 ? 3.801 16.536 1.564 1.00 32.72 134 LYS A C 1
ATOM 1060 O O . LYS A 1 134 ? 4.260 15.569 0.952 1.00 32.72 134 LYS A O 1
ATOM 1065 N N . PRO A 1 135 ? 2.737 17.240 1.132 1.00 32.47 135 PRO A N 1
ATOM 1066 C CA . PRO A 1 135 ? 2.015 16.912 -0.094 1.00 32.47 135 PRO A CA 1
ATOM 1067 C C . PRO A 1 135 ? 2.961 16.902 -1.301 1.00 32.47 135 PRO A C 1
ATOM 1069 O O . PRO A 1 135 ? 3.858 17.747 -1.401 1.00 32.47 135 PRO A O 1
ATOM 1072 N N . LEU A 1 136 ? 2.771 15.931 -2.203 1.00 41.34 136 LEU A N 1
ATOM 1073 C CA . LEU A 1 136 ? 3.498 15.855 -3.469 1.00 41.34 136 LEU A CA 1
ATOM 1074 C C . LEU A 1 136 ? 3.231 17.140 -4.266 1.00 41.34 136 LEU A C 1
ATOM 1076 O O . LEU A 1 136 ? 2.125 17.350 -4.752 1.00 41.34 136 LEU A O 1
ATOM 1080 N N . ASN A 1 137 ? 4.249 17.985 -4.419 1.00 36.56 137 ASN A N 1
ATOM 1081 C CA . ASN A 1 137 ? 4.245 19.057 -5.405 1.00 36.56 137 ASN A CA 1
ATOM 1082 C C . ASN A 1 137 ? 5.282 18.705 -6.474 1.00 36.56 137 ASN A C 1
ATOM 1084 O O . ASN A 1 137 ? 6.485 18.693 -6.206 1.00 36.56 137 ASN A O 1
ATOM 1088 N N . ASN A 1 138 ? 4.809 18.370 -7.671 1.00 41.12 138 ASN A N 1
ATOM 1089 C CA . ASN A 1 138 ? 5.657 18.051 -8.811 1.00 41.12 138 ASN A CA 1
ATOM 1090 C C . ASN A 1 138 ? 6.235 19.350 -9.387 1.00 41.12 138 ASN A C 1
ATOM 1092 O O . ASN A 1 138 ? 5.625 19.984 -10.244 1.00 41.12 138 ASN A O 1
ATOM 1096 N N . LYS A 1 139 ? 7.433 19.736 -8.941 1.00 35.09 139 LYS A N 1
ATOM 1097 C CA . LYS A 1 139 ? 8.340 20.580 -9.730 1.00 35.09 139 LYS A CA 1
ATOM 1098 C C . LYS A 1 139 ? 9.748 20.000 -9.686 1.00 35.09 139 LYS A C 1
ATOM 1100 O O . LYS A 1 139 ? 10.245 19.623 -8.627 1.00 35.09 139 LYS A O 1
ATOM 1105 N N . GLU A 1 140 ? 10.336 19.894 -10.871 1.00 28.38 140 GLU A N 1
ATOM 1106 C CA . GLU A 1 140 ? 11.685 19.397 -11.146 1.00 28.38 140 GLU A CA 1
ATOM 1107 C C . GLU A 1 140 ? 12.734 20.018 -10.204 1.00 28.38 140 GLU A C 1
ATOM 1109 O O . GLU A 1 140 ? 12.686 21.228 -9.954 1.00 28.38 140 GLU A O 1
ATOM 1114 N N . PRO A 1 141 ? 13.730 19.261 -9.702 1.00 33.09 141 PRO A N 1
ATOM 1115 C CA . PRO A 1 141 ? 14.853 19.865 -9.013 1.00 33.09 141 PRO A CA 1
ATOM 1116 C C . PRO A 1 141 ? 15.857 20.375 -10.045 1.00 33.09 141 PRO A C 1
ATOM 1118 O O . PRO A 1 141 ? 16.616 19.613 -10.647 1.00 33.09 141 PRO A O 1
ATOM 1121 N N . ASN A 1 142 ? 15.854 21.695 -10.203 1.00 28.62 142 ASN A N 1
ATOM 1122 C CA . ASN A 1 142 ? 16.895 22.443 -10.881 1.00 28.62 142 ASN A CA 1
ATOM 1123 C C . ASN A 1 142 ? 18.251 22.219 -10.180 1.00 28.62 142 ASN A C 1
ATOM 1125 O O . ASN A 1 142 ? 18.348 22.167 -8.951 1.00 28.62 142 ASN A O 1
ATOM 1129 N N . SER A 1 143 ? 19.294 22.070 -10.988 1.00 29.14 143 SER A N 1
ATOM 1130 C CA . SER A 1 143 ? 20.676 21.814 -10.595 1.00 29.14 143 SER A CA 1
ATOM 1131 C C . SER A 1 143 ? 21.256 22.929 -9.719 1.00 29.14 143 SER A C 1
ATOM 1133 O O . SER A 1 143 ? 21.196 24.100 -10.087 1.00 29.14 143 SER A O 1
ATOM 1135 N N . GLY A 1 144 ? 21.898 22.567 -8.607 1.00 26.83 144 GLY A N 1
ATOM 1136 C CA . GLY A 1 144 ? 22.617 23.509 -7.750 1.00 26.83 144 GLY A CA 1
ATOM 1137 C C . GLY A 1 144 ? 23.667 22.806 -6.896 1.00 26.83 144 GLY A C 1
ATOM 1138 O O . GLY A 1 144 ? 23.364 21.987 -6.036 1.00 26.83 144 GLY A O 1
ATOM 1139 N N . THR A 1 145 ? 24.922 23.105 -7.190 1.00 21.92 145 THR A N 1
ATOM 1140 C CA . THR A 1 145 ? 26.158 22.494 -6.698 1.00 21.92 145 THR A CA 1
ATOM 1141 C C . THR A 1 145 ? 26.501 22.766 -5.226 1.00 21.92 145 THR A C 1
ATOM 1143 O O . THR A 1 145 ? 26.384 23.890 -4.758 1.00 21.92 145 THR A O 1
ATOM 1146 N N . ALA A 1 146 ? 27.104 21.744 -4.600 1.00 25.38 146 ALA A N 1
ATOM 1147 C CA . ALA A 1 146 ? 28.191 21.773 -3.605 1.00 25.38 146 ALA A CA 1
ATOM 1148 C C . ALA A 1 146 ? 28.016 22.528 -2.263 1.00 25.38 146 ALA A C 1
ATOM 1150 O O . ALA A 1 146 ? 27.953 23.750 -2.218 1.00 25.38 146 ALA A O 1
ATOM 1151 N N . LYS A 1 147 ? 28.237 21.814 -1.142 1.00 24.28 147 LYS A N 1
ATOM 1152 C CA . LYS A 1 147 ? 29.502 21.905 -0.371 1.00 24.28 147 LYS A CA 1
ATOM 1153 C C . LYS A 1 147 ? 29.557 20.937 0.820 1.00 24.28 147 LYS A C 1
ATOM 1155 O O . LYS A 1 147 ? 28.664 20.850 1.652 1.00 24.28 147 LYS A O 1
ATOM 1160 N N . VAL A 1 148 ? 30.694 20.253 0.877 1.00 23.97 148 VAL A N 1
ATOM 1161 C CA . VAL A 1 148 ? 31.222 19.400 1.945 1.00 23.97 148 VAL A CA 1
ATOM 1162 C C . VAL A 1 148 ? 31.556 20.235 3.187 1.00 23.97 148 VAL A C 1
ATOM 1164 O O . VAL A 1 148 ? 32.236 21.252 3.058 1.00 23.97 148 VAL A O 1
ATOM 1167 N N . LYS A 1 149 ? 31.214 19.757 4.392 1.00 24.44 149 LYS A N 1
ATOM 1168 C CA . LYS A 1 149 ? 31.955 20.088 5.623 1.00 24.44 149 LYS A CA 1
ATOM 1169 C C . LYS A 1 149 ? 32.177 18.839 6.481 1.00 24.44 149 LYS A C 1
ATOM 1171 O O . LYS A 1 149 ? 31.244 18.152 6.874 1.00 24.44 149 LYS A O 1
ATOM 1176 N N . LYS A 1 150 ? 33.465 18.566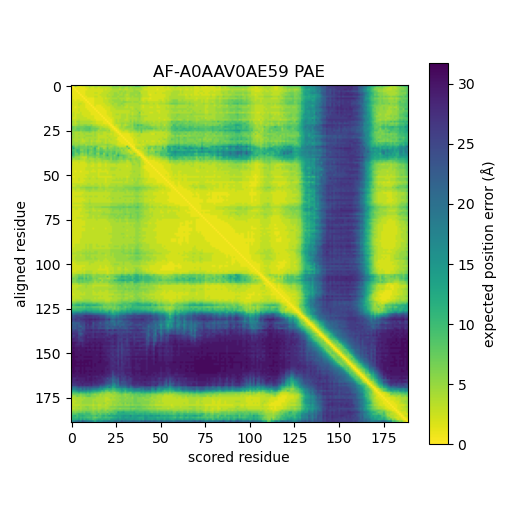 6.705 1.00 21.91 150 LYS A N 1
ATOM 1177 C CA . LYS A 1 150 ? 34.065 17.535 7.561 1.00 21.91 150 LYS A CA 1
ATOM 1178 C C . LYS A 1 150 ? 34.163 18.040 9.006 1.00 21.91 150 LYS A C 1
ATOM 1180 O O . LYS A 1 150 ? 34.584 19.177 9.185 1.00 21.91 150 LYS A O 1
ATOM 1185 N N . THR A 1 151 ? 34.005 17.147 9.982 1.00 24.84 151 THR A N 1
ATOM 1186 C CA . THR A 1 151 ? 34.653 17.204 11.315 1.00 24.84 151 THR A CA 1
ATOM 1187 C C . THR A 1 151 ? 34.663 15.780 11.894 1.00 24.84 151 THR A C 1
ATOM 1189 O O . THR A 1 151 ? 33.619 15.180 12.089 1.00 24.84 151 THR A O 1
ATOM 1192 N N . LYS A 1 152 ? 35.785 15.058 11.774 1.00 25.12 152 LYS A N 1
ATOM 1193 C CA . LYS A 1 152 ? 36.857 14.818 12.771 1.00 25.12 152 LYS A CA 1
ATOM 1194 C C . LYS A 1 152 ? 36.486 13.881 13.945 1.00 25.12 152 LYS A C 1
ATOM 1196 O O . LYS A 1 152 ? 35.983 14.289 14.977 1.00 25.12 152 LYS A O 1
ATOM 1201 N N . LYS A 1 153 ? 36.859 12.619 13.706 1.00 23.64 153 LYS A N 1
ATOM 1202 C CA . LYS A 1 153 ? 37.283 11.498 14.567 1.00 23.64 153 LYS A CA 1
ATOM 1203 C C . LYS A 1 153 ? 37.787 11.861 15.979 1.00 23.64 153 LYS A C 1
ATOM 1205 O O . LYS A 1 153 ? 38.730 12.641 16.100 1.00 23.64 153 LYS A O 1
ATOM 1210 N N . GLN A 1 154 ? 37.309 11.132 16.990 1.00 25.50 154 GLN A N 1
ATOM 1211 C CA . GLN A 1 154 ? 38.065 10.847 18.215 1.00 25.50 154 GLN A CA 1
ATOM 1212 C C . GLN A 1 154 ? 37.833 9.391 18.655 1.00 25.50 154 GLN A C 1
ATOM 1214 O O . GLN A 1 154 ? 36.783 8.814 18.396 1.00 25.50 154 GLN A O 1
ATOM 1219 N N . LYS A 1 155 ? 38.889 8.781 19.196 1.00 24.78 155 LYS A N 1
ATOM 1220 C CA . LYS A 1 155 ? 39.124 7.342 19.387 1.00 24.78 155 LYS A CA 1
ATOM 1221 C C . LYS A 1 155 ? 39.590 7.138 20.834 1.00 24.78 155 LYS A C 1
ATOM 1223 O O . LYS A 1 155 ? 40.498 7.867 21.225 1.00 24.78 155 LYS A O 1
ATOM 1228 N N . LYS A 1 156 ? 39.015 6.171 21.559 1.00 24.86 156 LYS A N 1
ATOM 1229 C CA . LYS A 1 156 ? 39.482 5.446 22.778 1.00 24.86 156 LYS A CA 1
ATOM 1230 C C . LYS A 1 156 ? 38.222 4.882 23.460 1.00 24.86 156 LYS A C 1
ATOM 1232 O O . LYS A 1 156 ? 37.209 5.560 23.416 1.00 24.86 156 LYS A O 1
ATOM 1237 N N . GLY A 1 157 ? 38.169 3.707 24.067 1.00 25.41 157 GLY A N 1
ATOM 1238 C CA . GLY A 1 157 ? 39.107 2.620 24.339 1.00 25.41 157 GLY A CA 1
ATOM 1239 C C . GLY A 1 157 ? 38.255 1.384 24.681 1.00 25.41 157 GLY A C 1
ATOM 1240 O O . GLY A 1 157 ? 37.055 1.522 24.900 1.00 25.41 157 GLY A O 1
ATOM 1241 N N . ALA A 1 158 ? 38.856 0.201 24.615 1.00 32.31 158 ALA A N 1
ATOM 1242 C CA . ALA A 1 158 ? 38.209 -1.070 24.921 1.00 32.31 158 ALA A CA 1
ATOM 1243 C C . ALA A 1 158 ? 38.139 -1.280 26.437 1.00 32.31 158 ALA A C 1
ATOM 1245 O O . ALA A 1 158 ? 39.143 -1.009 27.084 1.00 32.31 158 ALA A O 1
ATOM 1246 N N . GLU A 1 159 ? 37.001 -1.766 26.936 1.00 26.34 159 GLU A N 1
ATOM 1247 C CA . GLU A 1 159 ? 36.846 -2.572 28.158 1.00 26.34 159 GLU A CA 1
ATOM 1248 C C . GLU A 1 159 ? 35.384 -3.080 28.222 1.00 26.34 159 GLU A C 1
ATOM 1250 O O . GLU A 1 159 ? 34.444 -2.295 28.131 1.00 26.34 159 GLU A O 1
ATOM 1255 N N . ASP A 1 160 ? 35.253 -4.409 28.267 1.00 28.75 160 ASP A N 1
ATOM 1256 C CA . ASP A 1 160 ? 34.166 -5.249 28.798 1.00 28.75 160 ASP A CA 1
ATOM 1257 C C . ASP A 1 160 ? 32.705 -5.000 28.346 1.00 28.75 160 ASP A C 1
ATOM 1259 O O . ASP A 1 160 ? 31.923 -4.310 28.997 1.00 28.75 160 ASP A O 1
ATOM 1263 N N . GLU A 1 161 ? 32.292 -5.663 27.252 1.00 32.28 161 GLU A N 1
ATOM 1264 C CA . GLU A 1 161 ? 30.874 -5.816 26.876 1.00 32.28 161 GLU A CA 1
ATOM 1265 C C . GLU A 1 161 ? 30.249 -7.009 27.621 1.00 32.28 161 GLU A C 1
ATOM 1267 O O . GLU A 1 161 ? 30.275 -8.153 27.170 1.00 32.28 161 GLU A O 1
ATOM 1272 N N . GLU A 1 162 ? 29.677 -6.722 28.788 1.00 34.09 162 GLU A N 1
ATOM 1273 C CA . GLU A 1 162 ? 28.658 -7.556 29.422 1.00 34.09 162 GLU A CA 1
ATOM 1274 C C . GLU A 1 162 ? 27.401 -7.559 28.525 1.00 34.09 162 GLU A C 1
ATOM 1276 O O . GLU A 1 162 ? 26.941 -6.489 28.109 1.00 34.09 162 GLU A O 1
ATOM 1281 N N . ASP A 1 163 ? 26.855 -8.746 28.219 1.00 36.00 163 ASP A N 1
ATOM 1282 C CA . ASP A 1 163 ? 25.663 -8.996 27.385 1.00 36.00 163 ASP A CA 1
ATOM 1283 C C . ASP A 1 163 ? 24.398 -8.308 27.946 1.00 36.00 163 ASP A C 1
ATOM 1285 O O . ASP A 1 163 ? 23.450 -8.919 28.448 1.00 36.00 163 ASP A O 1
ATOM 1289 N N . THR A 1 164 ? 24.337 -6.986 27.835 1.00 33.59 164 THR A N 1
ATOM 1290 C CA . THR A 1 164 ? 23.133 -6.202 28.076 1.00 33.59 164 THR A CA 1
ATOM 1291 C C . THR A 1 164 ? 22.330 -6.190 26.788 1.00 33.59 164 THR A C 1
ATOM 1293 O O . THR A 1 164 ? 22.390 -5.270 25.974 1.00 33.59 164 THR A O 1
ATOM 1296 N N . ILE A 1 165 ? 21.540 -7.248 26.584 1.00 46.75 165 ILE A N 1
ATOM 1297 C CA . ILE A 1 165 ? 20.493 -7.251 25.560 1.00 46.75 165 ILE A CA 1
ATOM 1298 C C . ILE A 1 165 ? 19.640 -6.004 25.798 1.00 46.75 165 ILE A C 1
ATOM 1300 O O . ILE A 1 165 ? 18.876 -5.925 26.764 1.00 46.75 165 ILE A O 1
ATOM 1304 N N . ASN A 1 166 ? 19.776 -5.018 24.913 1.00 40.09 166 ASN A N 1
ATOM 1305 C CA . ASN A 1 166 ? 18.991 -3.798 24.937 1.00 40.09 166 ASN A CA 1
ATOM 1306 C C . ASN A 1 166 ? 17.530 -4.165 24.618 1.00 40.09 166 ASN A C 1
ATOM 1308 O O . ASN A 1 166 ? 17.087 -4.149 23.468 1.00 40.09 166 ASN A O 1
ATOM 1312 N N . LYS A 1 167 ? 16.775 -4.548 25.658 1.00 44.88 167 LYS A N 1
ATOM 1313 C CA . LYS A 1 167 ? 15.361 -4.962 25.601 1.00 44.88 167 LYS A CA 1
ATOM 1314 C C . LYS A 1 167 ? 14.451 -3.913 24.953 1.00 44.88 167 LYS A C 1
ATOM 1316 O O . LYS A 1 167 ? 13.320 -4.238 24.605 1.00 44.88 167 LYS A O 1
ATOM 1321 N N . SER A 1 168 ? 14.923 -2.678 24.769 1.00 47.97 168 SER A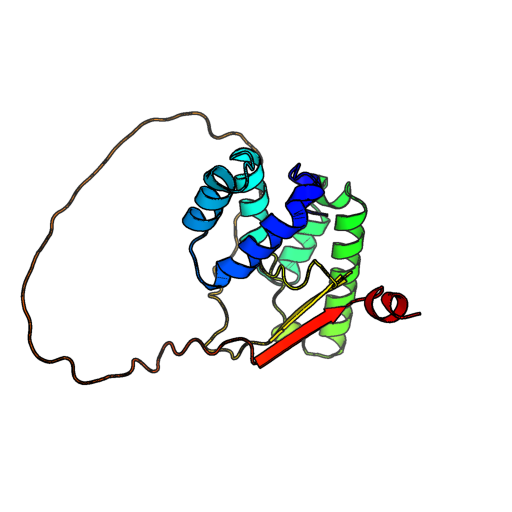 N 1
ATOM 1322 C CA . SER A 1 168 ? 14.136 -1.583 24.200 1.00 47.97 168 SER A CA 1
ATOM 1323 C C . SER A 1 168 ? 13.884 -1.693 22.690 1.00 47.97 168 SER A C 1
ATOM 1325 O O . SER A 1 168 ? 13.092 -0.913 22.163 1.00 47.97 168 SER A O 1
ATOM 1327 N N . GLN A 1 169 ? 14.483 -2.661 21.980 1.00 53.25 169 GLN A N 1
ATOM 1328 C CA . GLN A 1 169 ? 14.279 -2.761 20.531 1.00 53.25 169 GLN A CA 1
ATOM 1329 C C . GLN A 1 169 ? 14.344 -4.184 19.958 1.00 53.25 169 GLN A C 1
ATOM 1331 O O . GLN A 1 169 ? 14.890 -4.413 18.878 1.00 53.25 169 GLN A O 1
ATOM 1336 N N . ILE A 1 170 ? 13.743 -5.163 20.642 1.00 57.03 170 ILE A N 1
ATOM 1337 C CA . ILE A 1 170 ? 13.496 -6.468 20.014 1.00 57.03 170 ILE A CA 1
ATOM 1338 C C . ILE A 1 170 ? 12.440 -6.269 18.915 1.00 57.03 170 ILE A C 1
ATOM 1340 O O . ILE A 1 170 ? 11.240 -6.189 19.182 1.00 57.03 170 ILE A O 1
ATOM 1344 N N . LYS A 1 171 ? 12.893 -6.166 17.658 1.00 63.91 171 LYS A N 1
ATOM 1345 C CA . LYS A 1 171 ? 12.028 -6.156 16.472 1.00 63.91 171 LYS A CA 1
ATOM 1346 C C . LYS A 1 171 ? 11.541 -7.581 16.217 1.00 63.91 171 LYS A C 1
ATOM 1348 O O . LYS A 1 171 ? 12.130 -8.329 15.439 1.00 63.91 171 LYS A O 1
ATOM 1353 N N . VAL A 1 172 ? 10.474 -7.962 16.905 1.00 74.44 172 VAL A N 1
ATOM 1354 C CA . VAL A 1 172 ? 9.709 -9.168 16.605 1.00 74.44 172 VAL A CA 1
ATOM 1355 C C . VAL A 1 172 ? 9.097 -8.973 15.213 1.00 74.44 172 VAL A C 1
ATOM 1357 O O . VAL A 1 172 ? 8.609 -7.897 14.873 1.00 74.44 172 VAL A O 1
ATOM 1360 N N . GLY A 1 173 ? 9.203 -9.977 14.346 1.00 80.44 173 GLY A N 1
ATOM 1361 C CA . GLY A 1 173 ? 8.611 -9.914 13.009 1.00 80.44 173 GLY A CA 1
ATOM 1362 C C . GLY A 1 173 ? 7.082 -9.773 13.043 1.00 80.44 173 GLY A C 1
ATOM 1363 O O . GLY A 1 173 ? 6.460 -9.527 14.074 1.00 80.44 173 GLY A O 1
ATOM 1364 N N . SER A 1 174 ? 6.441 -9.956 11.891 1.00 86.38 174 SER A N 1
ATOM 1365 C CA . SER A 1 174 ? 4.980 -10.040 11.856 1.00 86.38 174 SER A CA 1
ATOM 1366 C C . SER A 1 174 ? 4.468 -11.264 12.603 1.00 86.38 174 SER A C 1
ATOM 1368 O O . SER A 1 174 ? 4.992 -12.356 12.395 1.00 86.38 174 SER A O 1
ATOM 1370 N N . ILE A 1 175 ? 3.416 -11.080 13.396 1.00 93.31 175 ILE A N 1
ATOM 1371 C CA . ILE A 1 175 ? 2.727 -12.154 14.128 1.00 93.31 175 ILE A CA 1
ATOM 1372 C C . ILE A 1 175 ? 1.561 -12.750 13.331 1.00 93.31 175 ILE A C 1
ATOM 1374 O O . ILE A 1 175 ? 1.173 -13.885 13.569 1.00 93.31 175 ILE A O 1
ATOM 1378 N N . ALA A 1 176 ? 1.030 -12.002 12.361 1.00 93.19 176 ALA A N 1
ATOM 1379 C CA . ALA A 1 176 ? 0.059 -12.488 11.388 1.00 93.19 176 ALA A CA 1
ATOM 1380 C C . ALA A 1 176 ? 0.236 -11.746 10.058 1.00 93.19 176 ALA A C 1
ATOM 1382 O O . ALA A 1 176 ? 0.730 -10.615 10.025 1.00 93.19 176 ALA A O 1
ATOM 1383 N N . ALA A 1 177 ? -0.163 -12.375 8.959 1.00 92.31 177 ALA A N 1
ATOM 1384 C CA . ALA A 1 177 ? -0.210 -11.760 7.640 1.00 92.31 177 ALA A CA 1
ATOM 1385 C C . ALA A 1 177 ? -1.256 -12.468 6.778 1.00 92.31 177 ALA A C 1
ATOM 1387 O O . ALA A 1 177 ? -1.570 -13.632 7.015 1.00 92.31 177 ALA A O 1
ATOM 1388 N N . GLY A 1 178 ? -1.763 -11.772 5.771 1.00 92.94 178 GLY A N 1
ATOM 1389 C CA . GLY A 1 178 ? -2.728 -12.332 4.839 1.00 92.94 178 GLY A CA 1
ATOM 1390 C C . GLY A 1 178 ? -3.065 -11.359 3.724 1.00 92.94 178 GLY A C 1
ATOM 1391 O O . GLY A 1 178 ? -2.479 -10.279 3.612 1.00 92.94 178 GLY A O 1
ATOM 1392 N N . GLY A 1 179 ? -4.022 -11.755 2.898 1.00 93.12 179 GLY A N 1
ATOM 1393 C CA . GLY A 1 179 ? -4.539 -10.927 1.824 1.00 93.12 179 GLY A CA 1
ATOM 1394 C C . GLY A 1 179 ? -5.577 -11.653 0.982 1.00 93.12 179 GLY A C 1
ATOM 1395 O O . GLY A 1 179 ? -5.842 -12.835 1.192 1.00 93.12 179 GLY A O 1
ATOM 1396 N N . ARG A 1 180 ? -6.161 -10.929 0.031 1.00 93.38 180 ARG A N 1
ATOM 1397 C CA . ARG A 1 180 ? -7.157 -11.423 -0.926 1.00 93.38 180 ARG A CA 1
ATOM 1398 C C . ARG A 1 180 ? -6.471 -12.064 -2.134 1.00 93.38 180 ARG A C 1
ATOM 1400 O O . ARG A 1 180 ? -5.580 -11.438 -2.699 1.00 93.38 180 ARG A O 1
ATOM 1407 N N . TYR A 1 181 ? -6.877 -13.271 -2.530 1.00 91.88 181 TYR A N 1
ATOM 1408 C CA . TYR A 1 181 ? -6.306 -14.044 -3.648 1.00 91.88 181 TYR A CA 1
ATOM 1409 C C . TYR A 1 181 ? -7.406 -14.731 -4.472 1.00 91.88 181 TYR A C 1
ATOM 1411 O O . TYR A 1 181 ? -7.657 -15.924 -4.345 1.00 91.88 181 TYR A O 1
ATOM 1419 N N . ASP A 1 182 ? -8.074 -13.983 -5.346 1.00 91.12 182 ASP A N 1
ATOM 1420 C CA . ASP A 1 182 ? -9.287 -14.469 -6.027 1.00 91.12 182 ASP A CA 1
ATOM 1421 C C . ASP A 1 182 ? -9.025 -15.640 -6.993 1.00 91.12 182 ASP A C 1
ATOM 1423 O O . ASP A 1 182 ? -9.884 -16.492 -7.196 1.00 91.12 182 ASP A O 1
ATOM 1427 N N . ASN A 1 183 ? -7.823 -15.709 -7.572 1.00 88.31 183 ASN A N 1
ATOM 1428 C CA . ASN A 1 183 ? -7.525 -16.641 -8.664 1.00 88.31 183 ASN A CA 1
ATOM 1429 C C . ASN A 1 183 ? -6.867 -17.949 -8.208 1.00 88.31 183 ASN A C 1
ATOM 1431 O O . ASN A 1 183 ? -6.782 -18.885 -8.995 1.00 88.31 183 ASN A O 1
ATOM 1435 N N . LEU A 1 184 ? -6.364 -18.026 -6.971 1.00 82.94 184 LEU A N 1
ATOM 1436 C CA . LEU A 1 184 ? -5.451 -19.102 -6.571 1.00 82.94 184 LEU A CA 1
ATOM 1437 C C . LEU A 1 184 ? -6.125 -20.481 -6.564 1.00 82.94 184 LEU A C 1
ATOM 1439 O O . LEU A 1 184 ? -5.512 -21.464 -6.965 1.00 82.94 184 LEU A O 1
ATOM 1443 N N . VAL A 1 185 ? -7.388 -20.553 -6.136 1.00 82.38 185 VAL A N 1
ATOM 1444 C CA . VAL A 1 185 ? -8.143 -21.816 -6.083 1.00 82.38 185 VAL A CA 1
ATOM 1445 C C . VAL A 1 185 ? -8.483 -22.315 -7.491 1.00 82.38 185 VAL A C 1
ATOM 1447 O O . VAL A 1 185 ? -8.351 -23.505 -7.762 1.00 82.38 185 VAL A O 1
ATOM 1450 N N . GLY A 1 186 ? -8.833 -21.409 -8.409 1.00 82.69 186 GLY A N 1
ATOM 1451 C CA . GLY A 1 186 ? -9.160 -21.749 -9.798 1.00 82.69 186 GLY A CA 1
ATOM 1452 C C . GLY A 1 186 ? -7.972 -22.235 -10.636 1.00 82.69 186 GLY A C 1
ATOM 1453 O O . GLY A 1 186 ? -8.171 -22.715 -11.741 1.00 82.69 186 GLY A O 1
ATOM 1454 N N . MET A 1 187 ? -6.734 -22.139 -10.137 1.00 80.38 187 MET A N 1
ATOM 1455 C CA . MET A 1 187 ? -5.556 -22.678 -10.837 1.00 80.38 187 MET A CA 1
ATOM 1456 C C . MET A 1 187 ? -5.443 -24.209 -10.753 1.00 80.38 187 MET A C 1
ATOM 1458 O O . MET A 1 187 ? -4.620 -24.787 -11.460 1.00 80.38 187 MET A O 1
ATOM 1462 N N . PHE A 1 188 ? -6.223 -24.856 -9.880 1.00 79.19 188 PHE A N 1
ATOM 1463 C CA . PHE A 1 188 ? -6.188 -26.306 -9.646 1.00 79.19 188 PHE A CA 1
ATOM 1464 C C . PHE A 1 188 ? -7.399 -27.059 -10.223 1.00 79.19 188 PHE A C 1
ATOM 1466 O O . PHE A 1 188 ? -7.467 -28.279 -10.077 1.00 79.19 188 PHE A O 1
ATOM 1473 N N . SER A 1 189 ? -8.344 -26.343 -10.839 1.00 66.44 189 SER A N 1
ATOM 1474 C CA . SER A 1 189 ? -9.517 -26.881 -11.545 1.00 66.44 189 SER A CA 1
ATOM 1475 C C . SER A 1 189 ? -9.278 -26.927 -13.046 1.00 66.44 189 SER A C 1
ATOM 1477 O O . SER A 1 189 ? -9.622 -27.957 -13.659 1.00 66.44 189 SER A O 1
#

Mean predicted aligned error: 11.95 Å

Foldseek 3Di:
DQLVLLVHDPVCPVVLLVLLLCVLPDPLVVSLVCCVPPVVDDSSSSVSLVVQQVDKAAVVSLVLQCPDPSQCVDPLSVVQSVVVVVVLVVCVVVVNRVQDMDGRSPRPPPVFFDHDKDFAFDPLQPDDDDPDDDRDDDDDDDDDDDDDDDDDDDDDDDDDDDPPPPPSHPNDGTPDIDHHGPCPVVVVD

Sequence (189 aa):
GIFSLCGVPKSKFRPISSAIDKLDKMSWEDVRKKWWTKKGLGPTVADWIGNYVKLRGSEDLLENLLNNQDLTSNQIAKEGLEDMKLLFQYSEVFGILPWISFDLSLARGLDYYTGLTYKAVVKGSAPPTKPNAKPLNNKEPNSGTAKVKKTKKQKKGAEDEEDTINKSQIKVGSIAAGGRYDNLVGMFS

InterPro domains:
  IPR041715 Class II Histidinyl-tRNA synthetase (HisRS)-like catalytic core domain [PF13393] (23-126)
  IPR045864 Class II Aminoacyl-tRNA synthetase/Biotinyl protein ligase (BPL) and lipoyl protein ligase (LPL) [G3DSA:3.30.930.10] (1-189)
  IPR045864 Class II Aminoacyl-tRNA synthetase/Biotinyl protein ligase (BPL) and lipoyl protein ligase (LPL) [SSF55681] (2-188)

Solvent-accessible surface area (backbone atoms only — not comparable to full-atom values): 12023 Å² total; per-residue (Å²): 69,68,55,61,75,41,65,50,56,78,92,47,47,66,69,48,34,62,49,44,49,42,50,87,80,45,56,70,69,58,49,50,51,45,34,41,75,75,64,70,41,55,66,68,38,48,50,52,49,50,67,47,40,72,41,63,40,50,67,71,51,53,52,56,50,67,72,30,64,78,47,48,71,33,64,63,29,32,54,54,51,53,54,47,51,52,50,51,57,52,27,51,77,68,71,49,44,94,77,56,68,51,49,59,39,73,41,69,60,74,90,54,44,74,60,63,68,52,69,42,55,52,79,78,37,52,76,85,86,71,86,75,83,76,81,93,71,96,68,82,84,77,91,80,83,89,84,90,83,89,86,84,89,88,88,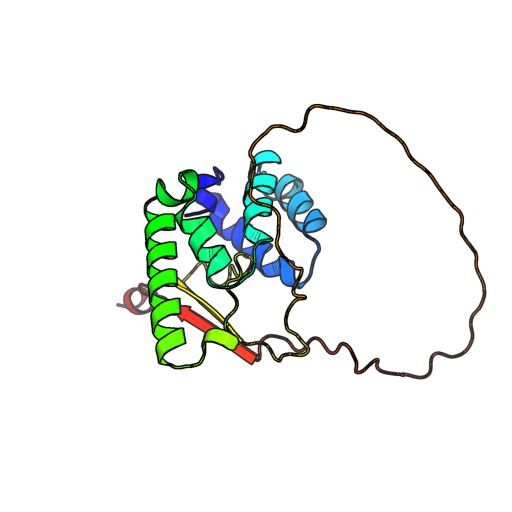88,82,92,80,84,88,73,91,70,76,67,78,90,61,63,69,55,66,70,80,45,71,54,60,37,46,83,59,62,70,67,75,79,112